Protein 6T2R (pdb70)

B-factor: mean 34.36, std 12.53, range [20.3, 113.43]

Sequence (248 aa):
RGSHMASTHTPKWELVWEDNFDGAEPDTSVWSRIPRGKPDWQNTQSFDDRCYEMRNGLLILKGIVNDNTEADAAQYLTGGLWTKDKRAFHGGRIEVRARLHGAKGAWPAIWTLPYETDKYSWPMGGEVDIMERLNHDSIVYQTVHSHYTYTLGIENNPKHGNTIPINPEDFNVYGVDFWPDSLVFHVNGKRNFVYPRIETEQEGQFPFNIPQYLLIDMQLGGSWVGTVDPADLPVEMEVDWVRHYQWK

Secondary structure (P-SEA, 3-state):
cccccccccccccccccccccccccccccccccccccccccccccccccccccccccbbbbbbbbbcccccccccbbbbbbbccccccccccbbbbbbbbbbbccbbbbccccccccccccccccbbbbcccccccccbbbbbccccccccccccccccccccccccccbbbbbbbbbcccbbbbbccccccccccccccccccccccccbbbbbbbccccccccccccccccccbbbbcbbbbbbcc

Radius of gyration: 18.53 Å; Cα contacts (8 Å, |Δi|>4): 633; chains: 1; bounding box: 49×56×51 Å

Solvent-accessible surface area: 12191 Å² total; per-residue (Å²): 233,97,111,153,135,81,72,128,108,118,72,116,64,50,79,67,37,73,19,54,5,121,44,100,106,26,71,91,76,8,4,35,79,0,50,109,19,190,70,60,37,24,62,6,1,11,128,43,104,115,0,20,59,43,88,143,39,19,1,0,0,37,0,19,76,23,113,72,140,102,108,124,31,22,130,22,12,0,0,0,3,23,0,50,104,85,80,26,1,119,14,8,47,0,30,0,75,0,72,2,68,31,0,98,0,2,21,4,3,0,16,0,24,13,56,54,66,146,133,71,70,124,18,89,1,3,20,1,4,0,0,16,4,11,37,110,42,61,53,0,60,0,13,0,41,0,31,8,3,139,82,72,48,51,84,103,106,23,110,35,16,47,53,21,97,13,82,40,132,78,38,2,32,0,3,0,5,9,82,101,87,12,0,23,0,28,3,74,66,143,146,18,18,67,0,41,115,61,174,37,161,72,132,20,7,13,25,2,64,29,31,4,7,0,0,0,0,1,2,4,10,26,112,114,10,31,106,24,51,69,88,46,23,104,5,41,0,10,0,29,22,0,70,8,43,45,124,121

Foldseek 3Di:
DVPDDPPDDQWDWAFPDKDQQQDQDPDPLFKDKQAADDDQFRPAGDPDCVQWGCDPSKTKGKKAQDPDPPPSHRRIHIIKMKRAPRDWFQFFKKKWKKAFDAFQQKWWWKWKFFNPVVPDDPPLLKIWTLWTDAHQDQKTKTFIDHCVCPVVVPCVVPPGMFIDGHPNRGIKMGMWGDDPFWIWTDINNHTGDIQGNDDDPDDSSDNHSHIIMIMTMMGGHDPVRHHGDNVRPTTIMIIRMMTGIHGD

Structure (mmCIF, N/CA/C/O backbone):
data_6T2R
#
_entry.id   6T2R
#
_cell.length_a   46.928
_cell.length_b   87.135
_cell.length_c   156.193
_cell.angle_alpha   90.000
_cell.angle_beta   90.000
_cell.angle_gamma   90.000
#
_symmetry.space_group_name_H-M   'C 2 2 21'
#
loop_
_entity.id
_entity.type
_entity.pdbx_description
1 polymer Beta-glycosidase
2 non-polymer 'SULFATE ION'
3 water water
#
loop_
_atom_site.group_PDB
_atom_site.id
_atom_site.type_symbol
_atom_site.label_atom_id
_atom_site.label_alt_id
_atom_site.label_comp_id
_atom_site.label_asym_id
_atom_site.label_entity_id
_atom_site.label_seq_id
_atom_site.pdbx_PDB_ins_code
_atom_site.Cartn_x
_atom_site.Cartn_y
_atom_site.Cartn_z
_atom_site.occupancy
_atom_site.B_iso_or_equiv
_atom_site.auth_seq_id
_atom_site.auth_comp_id
_atom_site.auth_asym_id
_atom_site.auth_atom_id
_atom_site.pdbx_PDB_model_num
ATOM 1 N N . ARG A 1 17 ? 43.538 -10.417 68.910 1.000 75.699 -6 ARG AAA N 1
ATOM 2 C CA . ARG A 1 17 ? 42.278 -11.207 68.776 1.000 77.118 -6 ARG AAA CA 1
ATOM 3 C C . ARG A 1 17 ? 42.609 -12.540 68.077 1.000 80.001 -6 ARG AAA C 1
ATOM 4 O O . ARG A 1 17 ? 43.837 -12.866 67.965 1.000 74.554 -6 ARG AAA O 1
ATOM 12 N N . GLY A 1 18 ? 41.568 -13.273 67.642 1.000 70.595 -5 GLY AAA N 1
ATOM 13 C CA . GLY A 1 18 ? 41.610 -14.482 66.788 1.000 67.497 -5 GLY AAA CA 1
ATOM 14 C C . GLY A 1 18 ? 43.002 -15.036 66.477 1.000 68.811 -5 GLY AAA C 1
ATOM 15 O O . GLY A 1 18 ? 43.124 -16.257 66.647 1.000 55.774 -5 GLY AAA O 1
ATOM 16 N N . SER A 1 19 ? 43.945 -14.213 65.942 1.000 75.824 -4 SER AAA N 1
ATOM 17 C CA . SER A 1 19 ? 45.290 -14.585 65.386 1.000 82.263 -4 SER AAA CA 1
ATOM 18 C C . SER A 1 19 ? 46.393 -13.586 65.765 1.000 77.842 -4 SER AAA C 1
ATOM 19 O O . SER A 1 19 ? 47.570 -13.921 65.507 1.000 65.374 -4 SER AAA O 1
ATOM 22 N N . HIS A 1 20 ? 46.109 -12.377 66.261 1.000 83.740 -3 HIS AAA N 1
ATOM 23 C CA . HIS A 1 20 ? 47.246 -11.531 66.728 1.000 84.562 -3 HIS AAA CA 1
ATOM 24 C C . HIS A 1 20 ? 46.931 -10.401 67.713 1.000 81.072 -3 HIS AAA C 1
ATOM 25 O O . HIS A 1 20 ? 47.087 -9.209 67.327 1.000 74.863 -3 HIS AAA O 1
ATOM 32 N N . MET A 1 21 ? 46.691 -10.810 68.966 1.000 77.769 -2 MET AAA N 1
ATOM 33 C CA . MET A 1 21 ? 47.077 -10.133 70.244 1.000 84.150 -2 MET AAA CA 1
ATOM 34 C C . MET A 1 21 ? 46.056 -9.062 70.634 1.000 84.067 -2 MET AAA C 1
ATOM 35 O O . MET A 1 21 ? 45.007 -8.919 69.939 1.000 79.810 -2 MET AAA O 1
ATOM 40 N N . ALA A 1 22 ? 46.372 -8.378 71.742 1.000 82.245 -1 ALA AAA N 1
ATOM 41 C CA . ALA A 1 22 ? 45.819 -7.074 72.157 1.000 75.500 -1 ALA AAA CA 1
ATOM 42 C C . ALA A 1 22 ? 46.353 -5.984 71.204 1.000 73.041 -1 ALA AAA C 1
ATOM 43 O O . ALA A 1 22 ? 46.279 -4.810 71.606 1.000 83.172 -1 ALA AAA O 1
ATOM 45 N N . SER A 1 23 ? 46.829 -6.351 69.987 1.000 73.460 0 SER AAA N 1
ATOM 46 C CA . SER A 1 23 ? 47.374 -5.470 68.902 1.000 67.710 0 SER AAA CA 1
ATOM 47 C C . SER A 1 23 ? 47.801 -4.144 69.554 1.000 68.355 0 SER AAA C 1
ATOM 48 O O . SER A 1 23 ? 47.203 -3.094 69.208 1.000 55.976 0 SER AAA O 1
ATOM 51 N N . THR A 1 24 ? 48.713 -4.220 70.545 1.000 66.122 1 THR AAA N 1
ATOM 52 C CA . THR A 1 24 ? 49.169 -3.079 71.396 1.000 59.609 1 THR AAA CA 1
ATOM 53 C C . THR A 1 24 ? 49.891 -2.078 70.487 1.000 60.479 1 THR AAA C 1
ATOM 54 O O . THR A 1 24 ? 50.842 -2.466 69.771 1.000 64.171 1 THR AAA O 1
ATOM 58 N N . HIS A 1 25 ? 49.442 -0.833 70.514 1.000 53.690 2 HIS AAA N 1
ATOM 59 C CA . HIS A 1 25 ? 49.910 0.230 69.599 1.000 57.168 2 HIS AAA CA 1
ATOM 60 C C . HIS A 1 25 ? 49.841 1.542 70.379 1.000 53.846 2 HIS AAA C 1
ATOM 61 O O . HIS A 1 25 ? 49.182 1.604 71.430 1.000 47.268 2 HIS AAA O 1
ATOM 68 N N . THR A 1 26 ? 50.566 2.538 69.903 1.000 52.963 3 THR AAA N 1
ATOM 69 C CA . THR A 1 26 ? 50.388 3.943 70.312 1.000 50.645 3 THR AAA CA 1
ATOM 70 C C . THR A 1 26 ? 49.039 4.382 69.740 1.000 44.239 3 THR AAA C 1
ATOM 71 O O . THR A 1 26 ? 48.721 4.169 68.576 1.000 37.613 3 THR AAA O 1
ATOM 75 N N . PRO A 1 27 ? 48.128 4.920 70.564 1.000 46.824 4 PRO AAA N 1
ATOM 76 C CA . PRO A 1 27 ? 46.870 5.435 70.026 1.000 38.851 4 PRO AAA CA 1
ATOM 77 C C . PRO A 1 27 ? 47.144 6.515 68.965 1.000 33.325 4 PRO AAA C 1
ATOM 78 O O . PRO A 1 27 ? 48.176 7.158 69.004 1.000 29.433 4 PRO AAA O 1
ATOM 82 N N . LYS A 1 28 ? 46.218 6.692 68.025 1.000 31.085 5 LYS AAA N 1
ATOM 83 C CA . LYS A 1 28 ? 46.307 7.763 67.003 1.000 32.797 5 LYS AAA CA 1
ATOM 84 C C . LYS A 1 28 ? 44.909 8.086 66.456 1.000 30.904 5 LYS AAA C 1
ATOM 85 O O . LYS A 1 28 ? 43.949 7.428 66.839 1.000 29.599 5 LYS AAA O 1
ATOM 91 N N . TRP A 1 29 ? 44.806 9.106 65.615 1.000 31.648 6 TRP AAA N 1
ATOM 92 C CA . TRP A 1 29 ? 43.548 9.430 64.897 1.000 31.256 6 TRP AAA CA 1
ATOM 93 C C . TRP A 1 29 ? 43.278 8.282 63.919 1.000 30.097 6 TRP AAA C 1
ATOM 94 O O . TRP A 1 29 ? 44.181 7.998 63.140 1.000 28.510 6 TRP AAA O 1
ATOM 105 N N . GLU A 1 30 ? 42.158 7.580 64.073 1.000 30.113 7 GLU AAA N 1
ATOM 106 C CA . GLU A 1 30 ? 41.715 6.485 63.176 1.000 34.562 7 GLU AAA CA 1
ATOM 107 C C . GLU A 1 30 ? 40.454 6.956 62.436 1.000 30.912 7 GLU AAA C 1
ATOM 108 O O . GLU A 1 30 ? 39.491 7.401 63.124 1.000 30.183 7 GLU AAA O 1
ATOM 114 N N . LEU A 1 31 ? 40.445 6.888 61.101 1.000 30.755 8 LEU AAA N 1
ATOM 115 C CA . LEU A 1 31 ? 39.244 7.198 60.273 1.000 32.000 8 LEU AAA CA 1
ATOM 116 C C . LEU A 1 31 ? 38.221 6.085 60.497 1.000 30.442 8 LEU AAA C 1
ATOM 117 O O . LEU A 1 31 ? 38.527 4.956 60.171 1.000 34.752 8 LEU AAA O 1
ATOM 122 N N . VAL A 1 32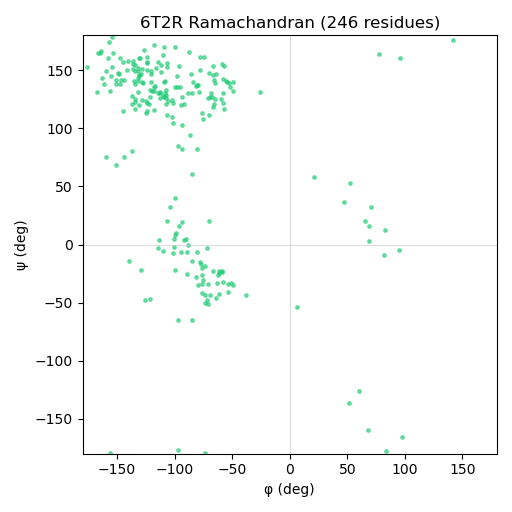 ? 37.098 6.385 61.147 1.000 30.391 9 VAL AAA N 1
ATOM 123 C CA . VAL A 1 32 ? 36.015 5.403 61.478 1.000 27.859 9 VAL AAA CA 1
ATOM 124 C C . VAL A 1 32 ? 34.883 5.555 60.440 1.000 30.775 9 VAL AAA C 1
ATOM 125 O O . VAL A 1 32 ? 34.136 4.591 60.265 1.000 33.575 9 VAL AAA O 1
ATOM 129 N N . TRP A 1 33 ? 34.763 6.707 59.760 1.000 33.345 10 TRP AAA N 1
ATOM 130 C CA . TRP A 1 33 ? 33.691 6.949 58.762 1.000 29.517 10 TRP AAA CA 1
ATOM 131 C C . TRP A 1 33 ? 34.040 8.139 57.869 1.000 29.982 10 TRP AAA C 1
ATOM 132 O O . TRP A 1 33 ? 34.660 9.103 58.362 1.000 31.990 10 TRP AAA O 1
ATOM 143 N N . GLU A 1 34 ? 33.689 8.046 56.587 1.000 26.452 11 GLU AAA N 1
ATOM 144 C CA . GLU A 1 34 ? 33.822 9.164 55.650 1.000 28.983 11 GLU AAA CA 1
ATOM 145 C C . GLU A 1 34 ? 32.674 9.145 54.632 1.000 29.062 11 GLU AAA C 1
ATOM 146 O O . GLU A 1 34 ? 32.093 8.105 54.361 1.000 27.048 11 GLU AAA O 1
ATOM 152 N N . ASP A 1 35 ? 32.401 10.305 54.066 1.000 29.971 12 ASP AAA N 1
ATOM 153 C CA . ASP A 1 35 ? 31.568 10.438 52.857 1.000 31.584 12 ASP AAA CA 1
ATOM 154 C C . ASP A 1 35 ? 32.317 11.326 51.853 1.000 32.217 12 ASP AAA C 1
ATOM 155 O O . ASP A 1 35 ? 32.584 12.488 52.197 1.000 30.955 12 ASP AAA O 1
ATOM 160 N N . ASN A 1 36 ? 32.621 10.797 50.656 1.000 34.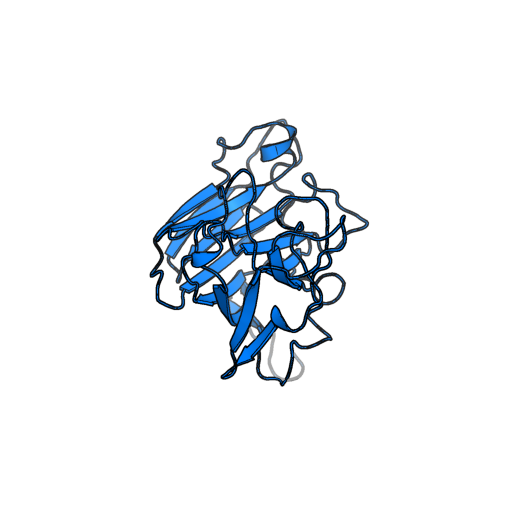364 13 ASN AAA N 1
ATOM 161 C CA . ASN A 1 36 ? 33.295 11.535 49.553 1.000 32.939 13 ASN AAA CA 1
ATOM 162 C C . ASN A 1 36 ? 32.300 12.026 48.509 1.000 33.988 13 ASN AAA C 1
ATOM 163 O O . ASN A 1 36 ? 32.772 12.527 47.457 1.000 32.723 13 ASN AAA O 1
ATOM 168 N N . PHE A 1 37 ? 30.996 11.904 48.786 1.000 33.857 14 PHE AAA N 1
ATOM 169 C CA . PHE A 1 37 ? 29.909 12.374 47.880 1.000 38.056 14 PHE AAA CA 1
ATOM 170 C C . PHE A 1 37 ? 30.114 11.798 46.459 1.000 38.794 14 PHE AAA C 1
ATOM 171 O O . PHE A 1 37 ? 30.131 12.535 45.474 1.000 38.136 14 PHE AAA O 1
ATOM 179 N N . ASP A 1 38 ? 30.267 10.484 46.376 1.000 41.138 15 ASP AAA N 1
ATOM 180 C CA . ASP A 1 38 ? 30.586 9.766 45.120 1.000 48.877 15 ASP AAA CA 1
ATOM 181 C C . ASP A 1 38 ? 29.360 9.560 44.229 1.000 52.104 15 ASP AAA C 1
ATOM 182 O O . ASP A 1 38 ? 29.555 9.565 43.011 1.000 62.379 15 ASP AAA O 1
ATOM 187 N N . GLY A 1 39 ? 28.172 9.348 44.801 1.000 49.151 16 GLY AAA N 1
ATOM 188 C CA . GLY A 1 39 ? 26.986 8.884 44.042 1.000 52.546 16 GLY AAA CA 1
ATOM 189 C C . GLY A 1 39 ? 26.315 9.928 43.135 1.000 43.976 16 GLY AAA C 1
ATOM 190 O O . GLY A 1 39 ? 26.715 11.098 43.079 1.000 41.563 16 GLY AAA O 1
ATOM 191 N N . ALA A 1 40 ? 25.253 9.493 42.472 1.000 41.756 17 ALA AAA N 1
ATOM 192 C CA . ALA A 1 40 ? 24.269 10.339 41.772 1.000 39.937 17 ALA AAA CA 1
ATOM 193 C C . ALA A 1 40 ? 23.575 11.276 42.770 1.000 39.025 17 ALA AAA C 1
ATOM 194 O O . ALA A 1 40 ? 23.065 12.320 42.345 1.000 36.937 17 ALA AAA O 1
ATOM 196 N N . GLU A 1 41 ? 23.532 10.896 44.045 1.000 34.005 18 GLU AAA N 1
ATOM 197 C CA . GLU A 1 41 ? 22.841 11.677 45.094 1.000 38.418 18 GLU AAA CA 1
ATOM 198 C C . GLU A 1 41 ? 23.451 11.422 46.471 1.000 31.156 18 GLU AAA C 1
ATOM 199 O O . GLU A 1 41 ? 24.153 10.437 46.675 1.000 28.368 18 GLU AAA O 1
ATOM 205 N N . PRO A 1 42 ? 23.152 12.282 47.469 1.000 31.350 19 PRO AAA N 1
ATOM 206 C CA . PRO A 1 42 ? 23.519 12.010 48.855 1.000 30.432 19 PRO AAA CA 1
ATOM 207 C C . PRO A 1 42 ? 23.038 10.622 49.275 1.000 34.426 19 PRO AAA C 1
ATOM 208 O O . PRO A 1 42 ? 21.932 10.231 48.922 1.000 40.239 19 PRO AAA O 1
ATOM 212 N N . ASP A 1 43 ? 23.913 9.898 49.960 1.000 33.908 20 ASP AAA N 1
ATOM 213 C CA . ASP A 1 43 ? 23.634 8.550 50.517 1.000 34.571 20 ASP AAA CA 1
ATOM 214 C C . ASP A 1 43 ? 22.415 8.658 51.440 1.000 37.785 20 ASP AAA C 1
ATOM 215 O O . ASP A 1 43 ? 22.502 9.390 52.460 1.000 35.944 20 ASP AAA O 1
ATOM 220 N N . THR A 1 44 ? 21.314 7.983 51.100 1.000 35.112 21 THR AAA N 1
ATOM 221 C CA . THR A 1 44 ? 19.991 8.217 51.733 1.000 34.417 21 THR AAA CA 1
ATOM 222 C C . THR A 1 44 ? 19.967 7.547 53.090 1.000 32.176 21 THR AAA C 1
ATOM 223 O O . THR A 1 44 ? 19.063 7.873 53.888 1.000 34.496 21 THR AAA O 1
ATOM 227 N N . SER A 1 45 ? 20.917 6.659 53.332 1.000 30.740 22 SER AAA N 1
ATOM 228 C CA . SER A 1 45 ? 21.086 5.997 54.640 1.000 30.922 22 SER AAA CA 1
ATOM 229 C C . SER A 1 45 ? 21.836 6.929 55.597 1.000 33.797 22 SER AAA C 1
ATOM 230 O O . SER A 1 45 ? 21.953 6.598 56.769 1.000 36.391 22 SER AAA O 1
ATOM 233 N N . VAL A 1 46 ? 22.327 8.066 55.136 1.000 33.096 23 VAL AAA N 1
ATOM 234 C CA . VAL A 1 46 ? 23.115 8.971 56.010 1.000 31.706 23 VAL AAA CA 1
ATOM 235 C C . VAL A 1 46 ? 22.439 10.330 56.070 1.000 30.009 23 VAL AAA C 1
ATOM 236 O O . VAL A 1 46 ? 22.365 10.864 57.176 1.000 27.174 23 VAL AAA O 1
ATOM 240 N N . TRP A 1 47 ? 22.041 10.859 54.910 1.000 27.827 24 TRP AAA N 1
ATOM 241 C CA . TRP A 1 47 ? 21.590 12.257 54.704 1.000 26.714 24 TRP AAA CA 1
ATOM 242 C C . TRP A 1 47 ? 20.092 12.318 54.376 1.000 29.099 24 TRP AAA C 1
ATOM 243 O O . TRP A 1 47 ? 19.556 11.376 53.752 1.000 28.659 24 TRP AAA O 1
ATOM 254 N N . SER A 1 48 ? 19.462 13.403 54.801 1.000 25.959 25 SER AAA N 1
ATOM 255 C CA . SER A 1 48 ? 18.115 13.853 54.388 1.000 26.507 25 SER AAA CA 1
ATOM 256 C C . SER A 1 48 ? 18.210 15.352 54.139 1.000 27.761 25 SER AAA C 1
ATOM 257 O O . SER A 1 48 ? 19.087 16.045 54.787 1.000 26.414 25 SER AAA O 1
ATOM 260 N N . ARG A 1 49 ? 17.376 15.849 53.236 1.000 25.076 26 ARG AAA N 1
ATOM 261 C CA . ARG A 1 49 ? 17.221 17.303 53.001 1.000 28.119 26 ARG AAA CA 1
ATOM 262 C C . ARG A 1 49 ? 16.606 17.932 54.241 1.000 28.882 26 ARG AAA C 1
ATOM 263 O O . ARG A 1 49 ? 15.772 17.271 54.920 1.000 28.438 26 ARG AAA O 1
ATOM 271 N N . ILE A 1 50 ? 17.009 19.164 54.534 1.000 26.089 27 ILE AAA N 1
ATOM 272 C CA . ILE A 1 50 ? 16.522 19.846 55.755 1.000 26.455 27 ILE AAA CA 1
ATOM 273 C C . ILE A 1 50 ? 15.192 20.505 55.416 1.000 29.442 27 ILE AAA C 1
ATOM 274 O O . ILE A 1 50 ? 15.112 21.331 54.514 1.000 29.371 27 ILE AAA O 1
ATOM 279 N N . PRO A 1 51 ? 14.148 20.299 56.240 1.000 33.278 28 PRO AAA N 1
ATOM 280 C CA . PRO A 1 51 ? 12.885 20.984 56.018 1.000 34.217 28 PRO AAA CA 1
ATOM 281 C C . PRO A 1 51 ? 12.917 22.446 56.484 1.000 36.362 28 PRO AAA C 1
ATOM 282 O O . PRO A 1 51 ? 13.780 22.829 57.294 1.000 36.198 28 PRO AAA O 1
ATOM 286 N N . ARG A 1 52 ? 11.952 23.208 55.967 1.000 33.079 29 ARG AAA N 1
ATOM 287 C CA . ARG A 1 52 ? 11.560 24.567 56.411 1.000 33.155 29 ARG AAA CA 1
ATOM 288 C C . ARG A 1 52 ? 11.364 24.583 57.929 1.000 34.703 29 ARG AAA C 1
ATOM 289 O O . ARG A 1 52 ? 10.770 23.660 58.436 1.000 34.572 29 ARG AAA O 1
ATOM 297 N N . GLY A 1 53 ? 11.810 25.642 58.598 1.000 35.888 30 GLY AAA N 1
ATOM 298 C CA . GLY A 1 53 ? 11.388 25.986 59.968 1.000 35.738 30 GLY AAA CA 1
ATOM 299 C C . GLY A 1 53 ? 11.534 27.474 60.234 1.000 38.342 30 GLY AAA C 1
ATOM 300 O O . GLY A 1 53 ? 12.081 28.214 59.342 1.000 36.126 30 GLY AAA O 1
ATOM 301 N N . LYS A 1 54 ? 11.136 27.880 61.445 1.000 41.783 31 LYS AAA N 1
ATOM 302 C CA . LYS A 1 54 ? 10.923 29.297 61.841 1.000 44.086 31 LYS AAA CA 1
ATOM 303 C C . LYS A 1 54 ? 12.247 30.017 62.090 1.000 42.775 31 LYS AAA C 1
ATOM 304 O O . LYS A 1 54 ? 12.360 31.174 61.693 1.000 44.920 31 LYS AAA O 1
ATOM 310 N N . PRO A 1 55 ? 13.285 29.428 62.751 1.000 40.199 32 PRO AAA N 1
ATOM 311 C CA . PRO A 1 55 ? 14.494 30.202 63.072 1.000 38.679 32 PRO AAA CA 1
ATOM 312 C C . PRO A 1 55 ? 15.149 30.768 61.803 1.000 38.639 32 PRO AAA C 1
ATOM 313 O O . PRO A 1 55 ? 14.925 30.197 60.735 1.000 37.744 32 PRO 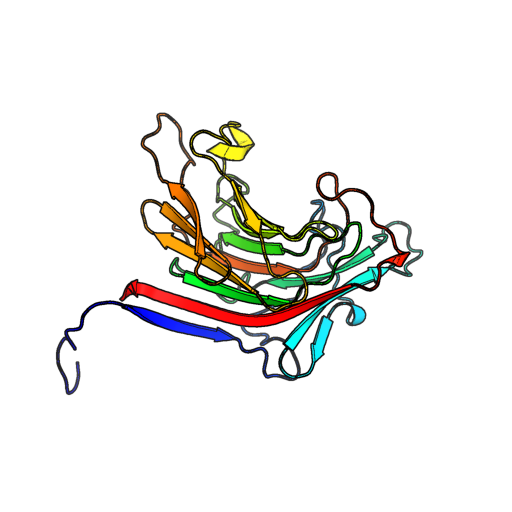AAA O 1
ATOM 317 N N . ASP A 1 56 ? 15.908 31.867 61.944 1.000 37.828 33 ASP AAA N 1
ATOM 318 C CA . ASP A 1 56 ? 16.564 32.621 60.836 1.000 39.136 33 ASP AAA CA 1
ATOM 319 C C . ASP A 1 56 ? 17.333 31.669 59.906 1.000 41.484 33 ASP AAA C 1
ATOM 320 O O . ASP A 1 56 ? 17.415 31.949 58.687 1.000 38.556 33 ASP AAA O 1
ATOM 325 N N . TRP A 1 57 ? 17.918 30.609 60.464 1.000 37.676 34 TRP AAA N 1
ATOM 326 C CA . TRP A 1 57 ? 18.781 29.687 59.697 1.000 35.356 34 TRP AAA CA 1
ATOM 327 C C . TRP A 1 57 ? 17.895 28.794 58.840 1.000 29.427 34 TRP AAA C 1
ATOM 328 O O . TRP A 1 57 ? 18.348 28.425 57.755 1.000 27.884 34 TRP AAA O 1
ATOM 339 N N . GLN A 1 58 ? 16.710 28.452 59.338 1.000 28.109 35 GLN AAA N 1
ATOM 340 C CA . GLN A 1 58 ? 15.864 27.381 58.755 1.000 30.513 35 GLN AAA CA 1
ATOM 341 C C . GLN A 1 58 ? 14.729 27.969 57.896 1.000 31.922 35 GLN AAA C 1
ATOM 342 O O . GLN A 1 58 ? 14.003 27.170 57.276 1.000 32.151 35 GLN AAA O 1
ATOM 348 N N . ASN A 1 59 ? 14.582 29.300 57.927 1.000 33.075 36 ASN AAA N 1
ATOM 349 C CA . ASN A 1 59 ? 13.698 30.148 57.090 1.000 36.424 36 ASN AAA CA 1
ATOM 350 C C . ASN A 1 59 ? 13.550 29.731 55.635 1.000 37.875 36 ASN AAA C 1
ATOM 351 O O . ASN A 1 59 ? 12.488 29.994 55.057 1.000 39.471 36 ASN AAA O 1
ATOM 356 N N . THR A 1 60 ? 14.660 29.370 55.022 1.000 32.409 37 THR AAA N 1
ATOM 357 C CA . THR A 1 60 ? 14.801 29.291 53.552 1.000 33.466 37 THR AAA CA 1
ATOM 358 C C . THR A 1 60 ? 14.909 27.832 53.117 1.000 31.529 37 THR AAA C 1
ATOM 359 O O . THR A 1 60 ? 14.999 27.591 51.874 1.000 34.400 37 THR AAA O 1
ATOM 363 N N . GLN A 1 61 ? 14.974 26.911 54.092 1.000 31.555 38 GLN AAA N 1
ATOM 364 C CA . GLN A 1 61 ? 15.368 25.500 53.836 1.000 31.199 38 GLN AAA CA 1
ATOM 365 C C . GLN A 1 61 ? 14.281 24.928 52.947 1.000 32.163 38 GLN AAA C 1
ATOM 366 O O . GLN A 1 61 ? 13.116 25.338 53.151 1.000 31.038 38 GLN AAA O 1
ATOM 372 N N . SER A 1 62 ? 14.658 24.137 51.952 1.000 31.883 39 SER AAA N 1
ATOM 373 C CA . SER A 1 62 ? 13.761 23.795 50.806 1.000 30.705 39 SER AAA CA 1
ATOM 374 C C . SER A 1 62 ? 14.053 22.392 50.287 1.000 31.656 39 SER AAA C 1
ATOM 375 O O . SER A 1 62 ? 15.241 21.984 50.294 1.000 33.616 39 SER AAA O 1
ATOM 378 N N . PHE A 1 63 ? 13.010 21.704 49.820 1.000 32.155 40 PHE AAA N 1
ATOM 379 C CA . PHE A 1 63 ? 13.122 20.397 49.118 1.000 35.046 40 PHE AAA CA 1
ATOM 380 C C . PHE A 1 63 ? 13.306 20.632 47.613 1.000 33.042 40 PHE AAA C 1
ATOM 381 O O . PHE A 1 63 ? 13.536 19.682 46.889 1.000 30.265 40 PHE AAA O 1
ATOM 389 N N . ASP A 1 64 ? 13.335 21.883 47.168 1.000 33.309 41 ASP AAA N 1
ATOM 390 C CA . ASP A 1 64 ? 13.484 22.228 45.727 1.000 33.167 41 ASP AAA CA 1
ATOM 391 C C . ASP A 1 64 ? 14.798 21.671 45.171 1.000 31.528 41 ASP AAA C 1
ATOM 392 O O . ASP A 1 64 ? 15.871 22.071 45.663 1.000 29.438 41 ASP AAA O 1
ATOM 397 N N . ASP A 1 65 ? 14.712 20.890 44.091 1.000 34.280 42 ASP AAA N 1
ATOM 398 C CA . ASP A 1 65 ? 15.879 20.264 43.415 1.000 34.800 42 ASP AAA CA 1
ATOM 399 C C . ASP A 1 65 ? 16.867 21.331 42.945 1.000 31.235 42 ASP AAA C 1
ATOM 400 O O . ASP A 1 65 ? 18.060 21.039 42.804 1.000 30.163 42 ASP AAA O 1
ATOM 405 N N . ARG A 1 66 ? 16.409 22.542 42.736 1.000 28.993 43 ARG AAA N 1
ATOM 406 C CA . ARG A 1 66 ? 17.304 23.620 42.261 1.000 30.334 43 ARG AAA CA 1
ATOM 407 C C . ARG A 1 66 ? 18.252 24.062 43.378 1.000 30.968 43 ARG AAA C 1
ATOM 408 O O . ARG A 1 66 ? 19.094 24.935 43.101 1.000 32.073 43 ARG AAA O 1
ATOM 416 N N . CYS A 1 67 ? 18.134 23.513 44.589 1.000 30.749 44 CYS AAA N 1
ATOM 417 C C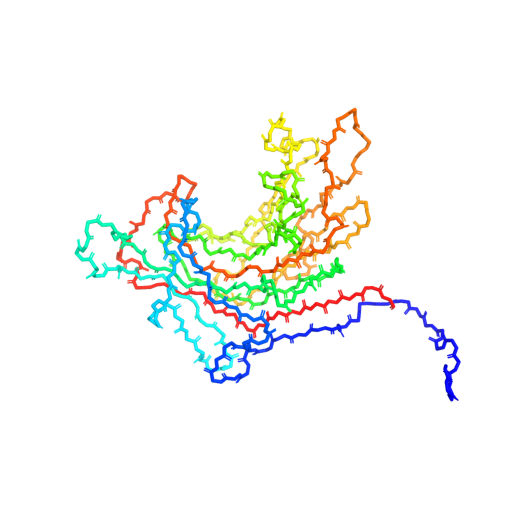A . CYS A 1 67 ? 19.008 23.912 45.723 1.000 30.969 44 CYS AAA CA 1
ATOM 418 C C . CYS A 1 67 ? 20.139 22.881 45.938 1.000 30.951 44 CYS AAA C 1
ATOM 419 O O . CYS A 1 67 ? 20.986 23.077 46.827 1.000 30.059 44 CYS AAA O 1
ATOM 422 N N . TYR A 1 68 ? 20.152 21.807 45.160 1.000 30.372 45 TYR AAA N 1
ATOM 423 C CA . TYR A 1 68 ? 21.009 20.611 45.381 1.000 29.947 45 TYR AAA CA 1
ATOM 424 C C . TYR A 1 68 ? 21.641 20.196 44.053 1.000 28.468 45 TYR AAA C 1
ATOM 425 O O . TYR A 1 68 ? 20.956 20.266 43.032 1.000 30.823 45 TYR AAA O 1
ATOM 434 N N . GLU A 1 69 ? 22.919 19.835 44.072 1.000 28.080 46 GLU AAA N 1
ATOM 435 C CA . GLU A 1 69 ? 23.624 19.259 42.902 1.000 29.573 46 GLU AAA CA 1
ATOM 436 C C . GLU A 1 69 ? 24.735 18.321 43.376 1.000 28.748 46 GLU AAA C 1
ATOM 437 O O . GLU A 1 69 ? 25.325 18.595 44.414 1.000 29.745 46 GLU AAA O 1
ATOM 443 N N . MET A 1 70 ? 24.936 17.196 42.689 1.000 31.878 47 MET AAA N 1
ATOM 444 C CA . MET A 1 70 ? 26.206 16.421 42.731 1.000 28.166 47 MET AAA CA 1
ATOM 445 C C . MET A 1 70 ? 26.960 16.749 41.439 1.000 29.904 47 MET AAA C 1
ATOM 446 O O . MET A 1 70 ? 26.363 16.647 40.352 1.000 32.281 47 MET AAA O 1
ATOM 451 N N . ARG A 1 71 ? 28.196 17.219 41.556 1.000 28.822 48 ARG AAA N 1
ATOM 452 C CA . ARG A 1 71 ? 28.994 17.705 40.421 1.000 35.360 48 ARG AAA CA 1
ATOM 453 C C . ARG A 1 71 ? 30.455 17.348 40.654 1.000 37.215 48 ARG AAA C 1
ATOM 454 O O . ARG A 1 71 ? 31.063 17.855 41.622 1.000 40.535 48 ARG AAA O 1
ATOM 462 N N . ASN A 1 72 ? 31.011 16.485 39.819 1.000 46.478 49 ASN AAA N 1
ATOM 463 C CA . ASN A 1 72 ? 32.489 16.316 39.780 1.000 46.765 49 ASN AAA CA 1
ATOM 464 C C . ASN A 1 72 ? 32.926 15.610 41.076 1.000 38.980 49 ASN AAA C 1
ATOM 465 O O . ASN A 1 72 ? 33.954 15.996 41.584 1.000 41.073 49 ASN AAA O 1
ATOM 470 N N . GLY A 1 73 ? 32.095 14.732 41.651 1.000 38.094 50 GLY AAA N 1
ATOM 471 C CA . GLY A 1 73 ? 32.291 14.125 42.984 1.000 32.997 50 GLY AAA CA 1
ATOM 472 C C . GLY A 1 73 ? 32.231 15.121 44.145 1.000 33.918 50 GLY AAA C 1
ATOM 473 O O . GLY A 1 73 ? 32.705 14.755 45.225 1.000 32.459 50 GLY AAA O 1
ATOM 474 N N . LEU A 1 74 ? 31.627 16.305 43.948 1.000 32.981 51 LEU AAA N 1
ATOM 475 C CA . LEU A 1 74 ? 31.338 17.330 44.991 1.000 32.561 51 LEU AAA CA 1
ATOM 476 C C . LEU A 1 74 ? 29.836 17.422 45.277 1.000 32.590 51 LEU AAA C 1
ATOM 477 O O . LEU A 1 74 ? 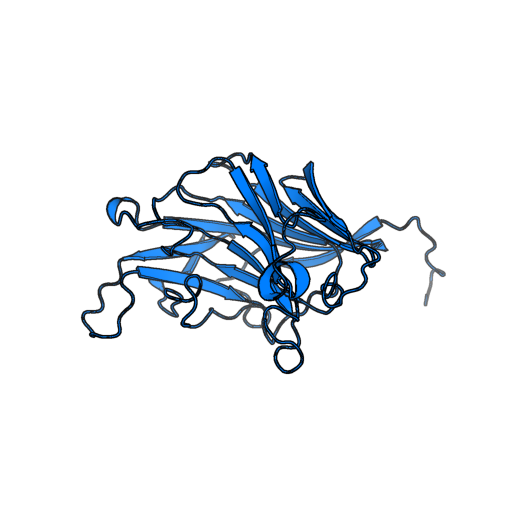29.013 17.493 44.319 1.000 32.999 51 LEU AAA O 1
ATOM 482 N N . LEU A 1 75 ? 29.472 17.573 46.545 1.000 30.748 52 LEU AAA N 1
ATOM 483 C CA . LEU A 1 75 ? 28.098 17.989 46.901 1.000 27.985 52 LEU AAA CA 1
ATOM 484 C C . LEU A 1 75 ? 27.969 19.513 46.720 1.000 26.642 52 LEU AAA C 1
ATOM 485 O O . LEU A 1 75 ? 28.870 20.206 47.105 1.000 29.024 52 LEU AAA O 1
ATOM 490 N N . ILE A 1 76 ? 26.867 20.005 46.154 1.000 24.036 53 ILE AAA N 1
ATOM 491 C CA . ILE A 1 76 ? 26.619 21.457 45.903 1.000 27.862 53 ILE AAA CA 1
ATOM 492 C C . ILE A 1 76 ? 25.314 21.809 46.573 1.000 25.690 53 ILE AAA C 1
ATOM 493 O O . ILE A 1 76 ? 24.310 21.161 46.276 1.000 32.811 53 ILE AAA O 1
ATOM 498 N N . LEU A 1 77 ? 25.334 22.777 47.459 1.000 26.673 54 LEU AAA N 1
ATOM 499 C CA . LEU A 1 77 ? 24.104 23.265 48.121 1.000 25.692 54 LEU AAA CA 1
ATOM 500 C C . LEU A 1 77 ? 23.992 24.725 47.760 1.000 26.737 54 LEU AAA C 1
ATOM 501 O O . LEU A 1 77 ? 25.059 25.366 47.813 1.000 25.896 54 LEU AAA O 1
ATOM 506 N N . LYS A 1 78 ? 22.808 25.191 47.324 1.000 28.636 55 LYS AAA N 1
ATOM 507 C CA . LYS A 1 78 ? 22.690 26.531 46.669 1.000 29.891 55 LYS AAA CA 1
ATOM 508 C C . LYS A 1 78 ? 21.666 27.369 47.418 1.000 27.025 55 LYS AAA C 1
ATOM 509 O O . LYS A 1 78 ? 20.769 26.785 48.047 1.000 27.923 55 LYS AAA O 1
ATOM 515 N N . GLY A 1 79 ? 21.880 28.671 47.385 1.000 29.208 56 GLY AAA N 1
ATOM 516 C CA . GLY A 1 79 ? 20.900 29.693 47.772 1.000 31.438 56 GLY AAA CA 1
ATOM 517 C C . GLY A 1 79 ? 20.423 30.430 46.517 1.000 33.394 56 GLY AAA C 1
ATOM 518 O O . GLY A 1 79 ? 21.274 30.878 45.760 1.000 31.560 56 GLY AAA O 1
ATOM 519 N N . ILE A 1 80 ? 19.113 30.512 46.292 1.000 33.811 57 ILE AAA N 1
ATOM 520 C CA . ILE A 1 80 ? 18.510 31.091 45.061 1.000 34.584 57 ILE AAA CA 1
ATOM 521 C C . ILE A 1 80 ? 17.326 31.992 45.432 1.000 34.871 57 ILE AAA C 1
ATOM 522 O O . ILE A 1 80 ? 16.714 31.833 46.507 1.000 35.648 57 ILE AAA O 1
ATOM 527 N N . VAL A 1 81 ? 16.994 32.898 44.531 1.000 33.886 58 VAL AAA N 1
ATOM 528 C CA . VAL A 1 81 ? 15.748 33.691 44.596 1.000 32.747 58 VAL AAA CA 1
ATOM 529 C C . VAL A 1 81 ? 14.591 32.728 44.354 1.000 34.252 58 VAL AAA C 1
ATOM 530 O O . VAL A 1 81 ? 14.679 31.981 43.389 1.000 33.393 58 VAL AAA O 1
ATOM 534 N N . ASN A 1 82 ? 13.572 32.751 45.208 1.000 31.542 59 ASN AAA N 1
ATOM 535 C CA . ASN A 1 82 ? 12.337 31.952 45.049 1.000 36.012 59 ASN AAA CA 1
ATOM 536 C C . ASN A 1 82 ? 11.391 32.656 44.068 1.000 40.272 59 ASN AAA C 1
ATOM 537 O O . ASN A 1 82 ? 11.162 33.839 44.251 1.000 39.713 59 ASN AAA O 1
ATOM 542 N N . ASP A 1 83 ? 10.774 31.929 43.138 1.000 46.098 60 ASP AAA N 1
ATOM 543 C CA . ASP A 1 83 ? 9.723 32.499 42.254 1.000 50.900 60 ASP AAA CA 1
ATOM 544 C C . ASP A 1 83 ? 8.332 32.036 42.689 1.000 50.800 60 ASP AAA C 1
ATOM 545 O O . ASP A 1 83 ? 7.511 31.931 41.803 1.000 62.105 60 ASP AAA O 1
ATOM 550 N N . ASN A 1 84 ? 8.067 31.798 43.981 1.000 59.189 61 ASN AAA N 1
ATOM 551 C CA . ASN A 1 84 ? 6.709 31.463 44.496 1.000 60.290 61 ASN AAA CA 1
ATOM 552 C C . ASN A 1 84 ? 6.014 32.770 44.904 1.000 67.735 61 ASN AAA C 1
ATOM 553 O O . ASN A 1 84 ? 6.552 33.498 45.767 1.000 62.164 61 ASN AAA O 1
ATOM 558 N N . THR A 1 85 ? 4.863 33.028 44.264 1.000 79.898 62 THR AAA N 1
ATOM 559 C CA . THR A 1 85 ? 3.883 34.117 44.524 1.000 76.631 62 THR AAA CA 1
ATOM 560 C C . THR A 1 85 ? 3.181 33.857 45.847 1.000 73.753 62 THR AAA C 1
ATOM 561 O O . THR A 1 85 ? 2.956 34.837 46.568 1.000 81.111 62 THR AAA O 1
ATOM 565 N N . GLU A 1 86 ? 2.783 32.602 46.082 1.000 73.671 63 GLU AAA N 1
ATOM 566 C CA . GLU A 1 86 ? 2.088 32.139 47.313 1.000 81.179 63 GLU AAA CA 1
ATOM 567 C C . GLU A 1 86 ? 2.470 33.097 48.462 1.000 80.928 63 GLU AAA C 1
ATOM 568 O O . GLU A 1 86 ? 3.670 33.386 48.600 1.000 78.300 63 GLU AAA O 1
ATOM 574 N N . ALA A 1 87 ? 1.495 33.605 49.234 1.000 83.905 64 ALA AAA N 1
ATOM 575 C CA . ALA A 1 87 ? 1.681 34.625 50.305 1.000 80.264 64 ALA AAA CA 1
ATOM 576 C C . ALA A 1 87 ? 2.601 34.097 51.423 1.000 78.399 64 ALA AAA C 1
ATOM 577 O O . ALA A 1 87 ? 3.239 34.934 52.102 1.000 68.131 64 ALA AAA O 1
ATOM 579 N N . ASP A 1 88 ? 2.666 32.769 51.613 1.000 82.780 65 ASP AAA N 1
ATOM 580 C CA . ASP A 1 88 ? 3.522 32.077 52.622 1.000 81.434 65 ASP AAA CA 1
ATOM 581 C C . ASP A 1 88 ? 4.804 31.525 51.964 1.000 72.952 65 ASP AAA C 1
ATOM 582 O O . ASP A 1 88 ? 5.201 30.403 52.322 1.000 79.462 65 ASP AAA O 1
ATOM 587 N N . ALA A 1 89 ? 5.438 32.258 51.047 1.000 56.184 66 ALA AAA N 1
ATOM 588 C CA . ALA A 1 89 ? 6.659 31.810 50.346 1.000 51.725 66 ALA AAA CA 1
ATOM 589 C C . ALA A 1 89 ? 7.854 32.593 50.884 1.000 51.457 66 ALA AAA C 1
ATOM 590 O O . ALA A 1 89 ? 7.798 33.860 50.899 1.000 43.913 66 ALA AAA O 1
ATOM 592 N N . ALA A 1 90 ? 8.904 31.865 51.283 1.000 44.679 67 ALA AAA N 1
ATOM 593 C CA . ALA A 1 90 ? 10.250 32.430 51.542 1.000 43.331 67 ALA AAA CA 1
ATOM 594 C C . ALA A 1 90 ? 10.671 33.231 50.306 1.000 38.720 67 ALA AAA C 1
ATOM 595 O O . ALA A 1 90 ? 10.427 32.790 49.159 1.000 37.725 67 ALA AAA O 1
ATOM 597 N N . GLN A 1 91 ? 11.276 34.381 50.540 1.000 38.634 68 GLN AAA N 1
ATOM 598 C CA . GLN A 1 91 ? 11.895 35.220 49.491 1.000 41.376 68 GLN AAA CA 1
ATOM 599 C C . GLN A 1 91 ? 13.048 34.463 48.829 1.000 39.399 68 GLN AAA C 1
ATOM 600 O O . GLN A 1 91 ? 13.253 34.645 47.630 1.000 38.591 68 GLN AAA O 1
ATOM 606 N N . TYR A 1 92 ? 13.747 33.619 49.590 1.000 36.656 69 TYR AAA N 1
ATOM 607 C CA . TYR A 1 92 ? 14.949 32.880 49.136 1.000 33.956 69 TYR AAA CA 1
ATOM 608 C C . TYR A 1 92 ? 14.831 31.426 49.570 1.000 31.419 69 TYR AAA C 1
ATOM 609 O O . TYR A 1 92 ? 14.185 31.159 50.604 1.000 31.503 69 TYR AAA O 1
ATOM 618 N N . LEU A 1 93 ? 15.412 30.534 48.772 1.000 30.587 70 LEU AAA N 1
ATOM 619 C CA . LEU A 1 93 ? 15.440 29.062 48.977 1.000 33.051 70 LEU AAA CA 1
ATOM 620 C C . LEU A 1 93 ? 16.898 28.595 49.131 1.000 35.991 70 LEU AAA C 1
ATOM 621 O O . LEU A 1 93 ? 17.761 29.005 48.288 1.000 35.036 70 LEU AAA O 1
ATOM 626 N N . THR A 1 94 ? 17.178 27.775 50.151 1.000 30.875 71 THR AAA N 1
ATOM 627 C CA . THR A 1 94 ? 18.540 27.232 50.373 1.000 30.612 71 THR AAA CA 1
ATOM 628 C C . THR A 1 94 ? 18.450 25.719 50.526 1.000 28.595 71 THR AAA C 1
ATOM 629 O O . THR A 1 94 ? 17.386 25.212 50.963 1.000 29.809 71 THR AAA O 1
ATOM 633 N N . GLY A 1 95 ? 19.526 25.041 50.135 1.000 25.385 72 GLY AAA N 1
ATOM 634 C CA . GLY A 1 95 ? 19.679 23.584 50.304 1.000 25.563 72 GLY AAA CA 1
ATOM 635 C C . GLY A 1 95 ? 20.495 23.292 51.550 1.000 27.176 72 GLY AAA C 1
ATOM 636 O O . GLY A 1 95 ? 21.408 24.098 51.880 1.000 27.691 72 GLY AAA O 1
ATOM 637 N N . GLY A 1 96 ? 20.144 22.203 52.230 1.000 26.742 73 GLY AAA N 1
ATOM 638 C CA . GLY A 1 96 ? 20.816 21.682 53.428 1.000 26.280 73 GLY AAA CA 1
ATOM 639 C C . GLY A 1 96 ? 20.574 20.193 53.580 1.000 27.312 73 GLY AAA C 1
ATOM 640 O O . GLY A 1 96 ? 19.506 19.714 53.144 1.000 25.176 73 GLY AAA O 1
ATOM 641 N N . LEU A 1 97 ? 21.583 19.485 54.094 1.000 26.134 74 LEU AAA N 1
ATOM 642 C CA . LEU A 1 97 ? 21.500 18.062 54.459 1.000 25.716 74 LEU AAA CA 1
ATOM 643 C C . LEU A 1 97 ? 21.803 17.907 55.953 1.000 26.045 74 LEU AAA C 1
ATOM 644 O O . LEU A 1 97 ? 22.661 18.663 56.476 1.000 23.331 74 LEU AAA O 1
ATOM 649 N N . TRP A 1 98 ? 21.163 16.926 56.598 1.000 24.056 75 TRP AAA N 1
ATOM 650 C CA . TRP A 1 98 ? 21.478 16.540 57.994 1.000 26.636 75 TRP AAA CA 1
ATOM 651 C C . TRP A 1 98 ? 21.435 15.025 58.168 1.000 26.514 75 TRP AAA C 1
ATOM 652 O O . TRP A 1 98 ? 20.900 14.297 57.303 1.000 25.563 75 TRP AAA O 1
ATOM 663 N N . THR A 1 99 ? 22.121 14.556 59.186 1.000 25.800 76 THR AAA N 1
ATOM 664 C CA . THR A 1 99 ? 22.238 13.110 59.470 1.000 27.060 76 THR AAA CA 1
ATOM 665 C C . THR A 1 99 ? 21.234 12.742 60.560 1.000 26.027 76 THR AAA C 1
ATOM 666 O O . THR A 1 99 ? 21.360 11.623 61.082 1.000 25.909 76 THR AAA O 1
ATOM 670 N N . LYS A 1 100 ? 20.327 13.661 60.897 1.000 24.505 77 LYS AAA N 1
ATOM 671 C CA . LYS A 1 100 ? 19.308 13.414 61.926 1.000 27.673 77 LYS AAA CA 1
ATOM 672 C C . LYS A 1 100 ? 18.622 12.075 61.637 1.000 27.648 77 LYS AAA C 1
ATOM 673 O O . LYS A 1 100 ? 18.212 11.857 60.510 1.000 26.067 77 LYS AAA O 1
ATOM 679 N N . ASP A 1 101 ? 18.488 11.245 62.663 1.000 26.212 78 ASP AAA N 1
ATOM 680 C CA . ASP A 1 101 ? 17.748 9.964 62.645 1.000 31.162 78 ASP AAA CA 1
ATOM 681 C C . ASP A 1 101 ? 18.492 8.957 61.772 1.000 30.677 78 ASP AAA C 1
ATOM 682 O O . ASP A 1 101 ? 17.960 7.870 61.665 1.000 30.647 78 ASP AAA O 1
ATOM 687 N N . LYS A 1 102 ? 19.669 9.276 61.212 1.000 27.842 79 LYS AAA N 1
ATOM 688 C CA . LYS A 1 102 ? 20.396 8.329 60.309 1.000 30.663 79 LYS AAA CA 1
ATOM 689 C C . LYS A 1 102 ? 21.835 8.058 60.757 1.000 32.184 79 LYS AAA C 1
ATOM 690 O O . LYS A 1 102 ? 22.246 6.901 60.671 1.000 30.726 79 LYS AAA O 1
ATOM 696 N N . ARG A 1 103 ? 22.636 9.071 61.095 1.000 29.308 80 ARG AAA N 1
ATOM 697 C CA . ARG A 1 103 ? 23.994 8.789 61.589 1.000 30.863 80 ARG AAA CA 1
ATOM 698 C C . ARG A 1 103 ? 24.323 9.689 62.793 1.000 30.950 80 ARG AAA C 1
ATOM 699 O O . ARG A 1 103 ? 24.234 10.938 62.699 1.000 30.541 80 ARG AAA O 1
ATOM 707 N N . ALA A 1 104 ? 24.749 9.059 63.866 1.000 28.312 81 ALA AAA N 1
ATOM 708 C CA . ALA A 1 104 ? 25.143 9.710 65.132 1.000 31.845 81 ALA AAA CA 1
ATOM 709 C C . ALA A 1 104 ? 26.665 9.804 65.170 1.000 32.056 81 ALA AAA C 1
ATOM 710 O O . ALA A 1 104 ? 27.300 8.815 64.875 1.000 32.235 81 ALA AAA O 1
ATOM 712 N N . PHE A 1 105 ? 27.210 10.944 65.562 1.000 27.824 82 PHE AAA N 1
ATOM 713 C CA . PHE A 1 105 ? 28.647 11.082 65.863 1.000 29.814 82 PHE AAA CA 1
ATOM 714 C C . PHE A 1 105 ? 28.826 11.051 67.380 1.000 31.845 82 PHE AAA C 1
ATOM 715 O O . PHE A 1 105 ? 28.169 11.867 68.039 1.000 33.075 82 PHE AAA O 1
ATOM 723 N N . HIS A 1 106 ? 29.618 10.096 67.885 1.000 27.250 83 HIS AAA N 1
ATOM 724 C CA . HIS A 1 106 ? 29.995 9.939 69.312 1.000 27.833 83 HIS AAA CA 1
ATOM 725 C C . HIS A 1 106 ? 31.356 10.596 69.509 1.000 27.287 83 HIS AAA C 1
ATOM 726 O O . HIS A 1 106 ? 32.379 9.912 69.364 1.000 34.055 83 HIS AAA O 1
ATOM 733 N N . GLY A 1 107 ? 31.352 11.900 69.731 1.000 27.074 84 GLY AAA N 1
ATOM 734 C CA . GLY A 1 107 ? 32.567 12.710 69.886 1.000 23.783 84 GLY AAA CA 1
ATOM 735 C C . GLY A 1 107 ? 33.543 12.483 68.744 1.000 25.485 84 GLY AAA C 1
ATOM 736 O O . GLY A 1 107 ? 33.109 12.425 67.599 1.000 27.716 84 GLY AAA O 1
ATOM 737 N N . GLY A 1 108 ? 34.825 12.337 69.058 1.000 24.428 85 GLY AAA N 1
ATOM 738 C CA . GLY A 1 108 ? 35.898 12.261 68.061 1.000 24.844 85 GLY AAA CA 1
ATOM 739 C C . GLY A 1 108 ? 36.087 13.578 67.332 1.000 24.068 85 GLY AAA C 1
ATOM 740 O O . GLY A 1 108 ? 35.686 14.642 67.865 1.000 24.304 85 GLY AAA O 1
ATOM 741 N N . ARG A 1 109 ? 36.715 13.493 66.157 1.000 26.458 86 ARG AAA N 1
ATOM 742 C CA . ARG A 1 109 ? 37.099 14.634 65.289 1.000 26.934 86 ARG AAA CA 1
ATOM 743 C C . ARG A 1 109 ? 36.149 14.602 64.103 1.000 25.136 86 ARG AAA C 1
ATOM 744 O O . ARG A 1 109 ? 36.073 13.572 63.449 1.000 27.129 86 ARG AAA O 1
ATOM 752 N N . ILE A 1 110 ? 35.390 15.657 63.891 1.000 24.129 87 ILE AAA N 1
ATOM 753 C CA . ILE A 1 110 ? 34.535 15.801 62.686 1.000 22.745 87 ILE AAA CA 1
ATOM 754 C C . ILE A 1 110 ? 35.191 16.842 61.806 1.000 24.875 87 ILE AAA C 1
ATOM 755 O O . ILE A 1 110 ? 35.456 17.962 62.326 1.000 24.554 87 ILE AAA O 1
ATOM 760 N N . GLU A 1 111 ? 35.446 16.506 60.545 1.000 23.223 88 GLU AAA N 1
ATOM 761 C CA . GLU A 1 111 ? 36.069 17.467 59.602 1.000 28.450 88 GLU AAA CA 1
ATOM 762 C C . GLU A 1 111 ? 35.261 17.461 58.317 1.000 29.554 88 GLU AAA C 1
ATOM 763 O O . GLU A 1 111 ? 34.766 16.368 57.890 1.000 28.912 88 GLU AAA O 1
ATOM 769 N N . VAL A 1 112 ? 35.103 18.653 57.760 1.000 29.094 89 VAL AAA N 1
ATOM 770 C CA . VAL A 1 112 ? 34.388 18.844 56.471 1.000 27.257 89 VAL AAA CA 1
ATOM 771 C C . VAL A 1 112 ? 35.268 19.726 55.598 1.000 24.276 89 VAL AAA C 1
ATOM 772 O O . VAL A 1 112 ? 35.688 20.839 56.072 1.000 26.401 89 VAL AAA O 1
ATOM 776 N N . ARG A 1 113 ? 35.479 19.300 54.360 1.000 26.238 90 ARG AAA N 1
ATOM 777 C CA . ARG A 1 113 ? 36.286 20.081 53.394 1.000 24.788 90 ARG AAA CA 1
ATOM 778 C C . ARG A 1 113 ? 35.322 20.715 52.385 1.000 25.388 90 ARG AAA C 1
ATOM 779 O O . ARG A 1 113 ? 34.531 19.979 51.722 1.000 27.262 90 ARG AAA O 1
ATOM 787 N N . ALA A 1 114 ? 35.369 22.039 52.268 1.000 28.454 91 ALA AAA N 1
ATOM 788 C CA . ALA A 1 114 ? 34.344 22.822 51.558 1.000 28.400 91 ALA AAA CA 1
ATOM 789 C C . ALA A 1 114 ? 34.994 24.045 50.952 1.000 31.021 91 ALA AAA C 1
ATOM 790 O O . ALA A 1 114 ? 35.929 24.625 51.583 1.000 29.440 91 ALA AAA O 1
ATOM 792 N N . ARG A 1 115 ? 34.454 24.448 49.803 1.000 31.282 92 ARG AAA N 1
ATOM 793 C CA . ARG A 1 115 ? 34.812 25.705 49.120 1.000 31.290 92 ARG AAA CA 1
ATOM 794 C C . ARG A 1 115 ? 33.574 26.602 49.147 1.000 30.009 92 ARG AAA C 1
ATOM 795 O O . ARG A 1 115 ? 32.511 26.118 48.786 1.000 30.887 92 ARG AAA O 1
ATOM 803 N N . LEU A 1 116 ? 33.731 27.860 49.559 1.000 30.332 93 LEU AAA N 1
ATOM 804 C CA . LEU A 1 116 ? 32.628 28.842 49.726 1.000 32.251 93 LEU AAA CA 1
ATOM 805 C C . LEU A 1 116 ? 32.745 29.907 48.646 1.000 32.779 93 LEU AAA C 1
ATOM 806 O O . LEU A 1 116 ? 33.860 30.045 48.119 1.000 31.862 93 LEU AAA O 1
ATOM 811 N N . HIS A 1 117 ? 31.651 30.655 48.441 1.000 32.951 94 HIS AAA N 1
ATOM 812 C CA . HIS A 1 117 ? 31.501 31.756 47.450 1.000 30.277 94 HIS AAA CA 1
ATOM 813 C C . HIS A 1 117 ? 30.821 32.962 48.115 1.000 31.823 94 HIS AAA C 1
ATOM 814 O O . HIS A 1 117 ? 29.724 32.788 48.635 1.000 31.236 94 HIS AAA O 1
ATOM 821 N N . GLY A 1 118 ? 31.472 34.136 48.108 1.000 33.183 95 GLY AAA N 1
ATOM 822 C CA . GLY A 1 118 ? 30.931 35.398 48.639 1.000 34.558 95 GLY AAA CA 1
ATOM 823 C C . GLY A 1 118 ? 29.582 35.734 48.024 1.000 35.019 95 GLY AAA C 1
ATOM 824 O O . GLY A 1 118 ? 29.403 35.505 46.842 1.000 31.849 95 GLY AAA O 1
ATOM 825 N N . ALA A 1 119 ? 28.665 36.245 48.842 1.000 36.298 96 ALA AAA N 1
ATOM 826 C CA . ALA A 1 119 ? 27.331 36.762 48.486 1.000 36.699 96 ALA AAA CA 1
ATOM 827 C C . ALA A 1 119 ? 26.794 37.525 49.698 1.000 36.561 96 ALA AAA C 1
ATOM 828 O O . ALA A 1 119 ? 26.875 36.996 50.814 1.000 36.201 96 ALA AAA O 1
ATOM 830 N N . LYS A 1 120 ? 26.302 38.738 49.486 1.000 37.737 97 LYS AAA N 1
ATOM 831 C CA . LYS A 1 120 ? 25.722 39.574 50.553 1.000 37.039 97 LYS AAA CA 1
ATOM 832 C C . LYS A 1 120 ? 24.456 38.868 51.048 1.000 33.615 97 LYS AAA C 1
ATOM 833 O O . LYS A 1 120 ? 23.545 38.583 50.210 1.000 32.080 97 LYS AAA O 1
ATOM 839 N N . GLY A 1 121 ? 24.428 38.550 52.346 1.000 30.726 98 GLY AAA N 1
ATOM 840 C CA . GLY A 1 121 ? 23.303 37.858 53.002 1.000 32.495 98 GLY AAA CA 1
ATOM 841 C C . GLY A 1 121 ? 23.478 36.362 53.090 1.000 30.038 98 GLY AAA C 1
ATOM 842 O O . GLY A 1 121 ? 22.658 35.716 53.745 1.000 30.366 98 GLY AAA O 1
ATOM 843 N N . ALA A 1 122 ? 24.536 35.814 52.506 1.000 32.468 99 ALA AAA N 1
ATOM 844 C CA . ALA A 1 122 ? 24.836 34.370 52.646 1.000 32.869 99 ALA AAA CA 1
ATOM 845 C C . ALA A 1 122 ? 25.620 34.106 53.956 1.000 32.986 99 ALA AAA C 1
ATOM 846 O O . ALA A 1 122 ? 26.508 34.921 54.343 1.000 34.818 99 ALA AAA O 1
ATOM 848 N N . TRP A 1 123 ? 25.274 33.002 54.626 1.000 30.678 100 TRP AAA N 1
ATOM 849 C CA . TRP A 1 123 ? 25.956 32.490 55.842 1.000 29.112 100 TRP AAA CA 1
ATOM 850 C C . TRP A 1 123 ? 25.798 30.979 55.883 1.000 27.548 100 TRP AAA C 1
ATOM 851 O O . TRP A 1 123 ? 25.121 30.418 56.749 1.000 28.998 100 TRP AAA O 1
ATOM 862 N N . PRO A 1 124 ? 26.461 30.274 54.939 1.000 25.883 101 PRO AAA N 1
ATOM 863 C CA . PRO A 1 124 ? 26.542 28.812 54.985 1.000 25.862 101 PRO AAA CA 1
ATOM 864 C C . PRO A 1 124 ? 27.184 28.336 56.298 1.000 23.721 101 PRO AAA C 1
ATOM 865 O O . PRO A 1 124 ? 28.060 29.005 56.774 1.000 20.449 101 PRO AAA O 1
ATOM 869 N N . ALA A 1 125 ? 26.687 27.235 56.851 1.000 20.588 102 ALA AAA N 1
ATOM 870 C CA . ALA A 1 125 ? 27.106 26.713 58.163 1.000 22.246 102 ALA AAA CA 1
ATOM 871 C C . ALA A 1 125 ? 27.397 25.220 58.085 1.000 22.995 102 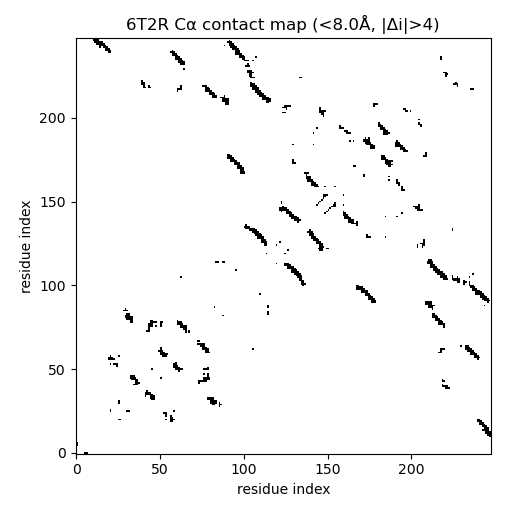ALA AAA C 1
ATOM 872 O O . ALA A 1 125 ? 26.795 24.503 57.252 1.000 22.493 102 ALA AAA O 1
ATOM 874 N N . ILE A 1 126 ? 28.293 24.763 58.956 1.000 25.070 103 ILE AAA N 1
ATOM 875 C CA . ILE A 1 126 ? 28.568 23.326 59.246 1.000 22.123 103 ILE AAA CA 1
ATOM 876 C C . ILE A 1 126 ? 28.484 23.196 60.762 1.000 23.397 103 ILE AAA C 1
ATOM 877 O O . ILE A 1 126 ? 29.206 23.917 61.464 1.000 22.445 103 ILE AAA O 1
ATOM 882 N N . TRP A 1 127 ? 27.643 22.315 61.274 1.000 23.757 104 TRP AAA N 1
ATOM 883 C CA . TRP A 1 127 ? 27.350 22.372 62.711 1.000 22.232 104 TRP AAA CA 1
ATOM 884 C C . TRP A 1 127 ? 26.682 21.100 63.174 1.000 22.129 104 TRP AAA C 1
ATOM 885 O O . TRP A 1 127 ? 26.224 20.307 62.311 1.000 23.966 104 TRP AAA O 1
ATOM 896 N N . THR A 1 128 ? 26.665 20.913 64.493 1.000 24.071 105 THR AAA N 1
ATOM 897 C CA . THR A 1 128 ? 26.075 19.729 65.132 1.000 24.139 105 THR AAA CA 1
ATOM 898 C C . THR A 1 128 ? 25.147 20.120 66.280 1.000 24.520 105 THR AAA C 1
ATOM 899 O O . THR A 1 128 ? 25.353 21.146 66.930 1.000 23.598 105 THR AAA O 1
ATOM 903 N N . LEU A 1 129 ? 24.145 19.263 66.449 1.000 24.552 106 LEU AAA N 1
ATOM 904 C CA . LEU A 1 129 ? 23.066 19.289 67.457 1.000 24.303 106 LEU AAA CA 1
ATOM 905 C C . LEU A 1 129 ? 22.991 17.899 68.074 1.000 24.617 106 LEU AAA C 1
ATOM 906 O O . LEU A 1 129 ? 23.504 16.955 67.495 1.000 23.931 106 LEU AAA O 1
ATOM 911 N N . PRO A 1 130 ? 22.388 17.744 69.272 1.000 24.942 107 PRO AAA N 1
ATOM 912 C CA . PRO A 1 130 ? 22.193 16.422 69.863 1.000 24.568 107 PRO AAA CA 1
ATOM 913 C C . PRO A 1 130 ? 21.384 15.498 68.958 1.000 23.331 107 PRO AAA C 1
ATOM 914 O O . PRO A 1 130 ? 20.347 15.905 68.440 1.000 21.734 107 PRO AAA O 1
ATOM 918 N N . TYR A 1 131 ? 21.921 14.288 68.762 1.000 23.942 108 TYR AAA N 1
ATOM 919 C CA . TYR A 1 131 ? 21.311 13.199 67.966 1.000 24.814 108 TYR AAA CA 1
ATOM 920 C C . TYR A 1 131 ? 19.975 12.819 68.601 1.000 23.741 108 TYR AAA C 1
ATOM 921 O O . TYR A 1 131 ? 18.999 12.619 67.878 1.000 24.754 108 TYR AAA O 1
ATOM 930 N N . GLU A 1 132 ? 19.942 12.725 69.924 1.000 26.138 109 GLU AAA N 1
ATOM 931 C CA . GLU A 1 132 ? 18.734 12.261 70.671 1.000 29.201 109 GLU AAA CA 1
ATOM 932 C C . GLU A 1 132 ? 17.731 13.429 70.812 1.000 28.937 109 GLU AAA C 1
ATOM 933 O O . GLU A 1 132 ? 17.712 14.090 71.865 1.000 27.804 109 GLU AAA O 1
ATOM 939 N N . THR A 1 133 ? 16.929 13.680 69.775 1.000 26.666 110 THR AAA N 1
ATOM 940 C CA . THR A 1 133 ? 16.095 14.899 69.677 1.000 27.446 110 THR AAA CA 1
ATOM 941 C C . THR A 1 133 ? 14.903 14.827 70.634 1.000 27.365 110 THR AAA C 1
ATOM 942 O O . THR A 1 133 ? 14.310 15.862 70.856 1.000 25.851 110 THR AAA O 1
ATOM 946 N N . ASP A 1 134 ? 14.518 13.653 71.119 1.000 27.240 111 ASP AAA N 1
ATOM 947 C CA . ASP A 1 134 ? 13.388 13.543 72.090 1.000 30.724 111 ASP AAA CA 1
ATOM 948 C C . ASP A 1 134 ? 13.924 13.505 73.523 1.000 27.468 111 ASP AAA C 1
ATOM 949 O O . ASP A 1 134 ? 13.125 13.227 74.437 1.000 27.140 111 ASP AAA O 1
ATOM 954 N N . LYS A 1 135 ? 15.188 13.896 73.710 1.000 29.585 112 LYS AAA N 1
ATOM 955 C CA . LYS A 1 135 ? 15.896 13.818 75.016 1.000 31.766 112 LYS AAA CA 1
ATOM 956 C C . LYS A 1 135 ? 16.561 15.143 75.400 1.000 27.836 112 LYS AAA C 1
ATOM 957 O O . LYS A 1 135 ? 16.839 15.346 76.615 1.000 23.659 112 LYS AAA O 1
ATOM 963 N N . TYR A 1 136 ? 16.821 16.000 74.427 1.000 24.014 113 TYR AAA N 1
ATOM 964 C CA . TYR A 1 136 ? 17.539 17.270 74.643 1.000 26.026 113 TYR AAA CA 1
ATOM 965 C C . TYR A 1 136 ? 16.736 18.382 73.974 1.000 24.019 113 TYR AAA C 1
ATOM 966 O O . TYR A 1 136 ? 16.054 18.159 72.924 1.000 28.156 113 TYR AAA O 1
ATOM 975 N N . SER A 1 137 ? 16.777 19.530 74.632 1.000 24.726 114 SER AAA N 1
ATOM 976 C CA . SER A 1 137 ? 16.210 20.824 74.175 1.000 24.901 114 SER AAA CA 1
ATOM 977 C C . SER A 1 137 ? 17.334 21.696 73.581 1.000 25.438 114 SER AAA C 1
ATOM 978 O O . SER A 1 137 ? 18.498 21.322 73.699 1.000 22.115 114 SER AAA O 1
ATOM 981 N N . TRP A 1 138 ? 16.974 22.805 72.932 1.000 24.000 115 TRP AAA N 1
ATOM 982 C CA . TRP A 1 138 ? 17.920 23.871 72.541 1.000 26.437 115 TRP AAA CA 1
ATOM 983 C C . TRP A 1 138 ? 17.628 25.057 73.442 1.000 26.789 115 TRP AAA C 1
ATOM 984 O O . TRP A 1 138 ? 16.492 25.462 73.570 1.000 30.656 115 TRP AAA O 1
ATOM 995 N N . PRO A 1 139 ? 18.615 25.680 74.102 1.000 28.523 116 PRO AAA N 1
ATOM 996 C CA . PRO A 1 139 ? 20.020 25.379 73.905 1.000 26.445 116 PRO AAA CA 1
ATOM 997 C C . PRO A 1 139 ? 20.642 24.478 74.976 1.000 25.458 116 PRO AAA C 1
ATOM 998 O O . PRO A 1 139 ? 21.832 24.272 74.929 1.000 23.618 116 PRO AAA O 1
ATOM 1002 N N . MET A 1 140 ? 19.848 23.978 75.910 1.000 25.762 117 MET AAA N 1
ATOM 1003 C CA . MET A 1 140 ? 20.374 23.201 77.068 1.000 27.058 117 MET AAA CA 1
ATOM 1004 C C . MET A 1 140 ? 21.160 21.974 76.550 1.000 23.968 117 MET AAA C 1
ATOM 1005 O O . MET A 1 140 ? 22.193 21.582 77.172 1.000 25.048 117 MET AAA O 1
ATOM 1010 N N . GLY A 1 141 ? 20.773 21.404 75.420 1.000 22.516 118 GLY AAA N 1
ATOM 1011 C CA . GLY A 1 141 ? 21.440 20.204 74.876 1.000 22.892 118 GLY AAA CA 1
ATOM 1012 C C . GLY A 1 141 ? 22.738 20.562 74.220 1.000 23.709 118 GLY AAA C 1
ATOM 1013 O O . GLY A 1 141 ? 23.563 19.640 73.939 1.000 22.982 118 GLY AAA O 1
ATOM 1014 N N . GLY A 1 142 ? 22.906 21.846 73.922 1.000 21.792 119 GLY AAA N 1
ATOM 1015 C CA . GLY A 1 142 ? 24.139 22.347 73.297 1.000 22.775 119 GLY AAA CA 1
ATOM 1016 C C . GLY A 1 142 ? 24.033 22.461 71.782 1.000 24.263 119 GLY AAA C 1
ATOM 1017 O O . GLY A 1 142 ? 23.175 21.790 71.156 1.000 25.022 119 GLY AAA O 1
ATOM 1018 N N . GLU A 1 143 ? 24.927 23.255 71.211 1.000 24.413 120 GLU AAA N 1
ATOM 1019 C CA . GLU A 1 143 ? 25.096 23.466 69.756 1.000 24.919 120 GLU AAA CA 1
ATOM 1020 C C . GLU A 1 143 ? 26.588 23.713 69.509 1.000 25.490 120 GLU AAA C 1
ATOM 1021 O O . GLU A 1 143 ? 27.234 24.421 70.334 1.000 25.672 120 GLU AAA O 1
ATOM 1027 N N . VAL A 1 144 ? 27.120 23.116 68.444 1.000 24.016 121 VAL AAA N 1
ATOM 1028 C CA . VAL A 1 144 ? 28.536 23.255 68.038 1.000 23.862 121 VAL AAA CA 1
ATOM 1029 C C . VAL A 1 144 ? 28.554 23.730 66.587 1.000 24.633 121 VAL AAA C 1
ATOM 1030 O O . VAL A 1 144 ? 28.148 22.988 65.699 1.000 23.193 121 VAL AAA O 1
ATOM 1034 N N . ASP A 1 145 ? 29.016 24.946 66.380 1.000 25.049 122 ASP AAA N 1
ATOM 1035 C CA . ASP A 1 145 ? 29.152 25.558 65.037 1.000 27.301 122 ASP AAA CA 1
ATOM 1036 C C . ASP A 1 145 ? 30.579 25.297 64.566 1.000 24.504 122 ASP AAA C 1
ATOM 1037 O O . ASP A 1 145 ? 31.497 25.958 65.051 1.000 23.959 122 ASP AAA O 1
ATOM 1042 N N . ILE A 1 146 ? 30.772 24.339 63.676 1.000 25.158 123 ILE AAA N 1
ATOM 1043 C CA . ILE A 1 146 ? 32.121 24.027 63.107 1.000 24.073 123 ILE AAA CA 1
ATOM 1044 C C . ILE A 1 146 ? 32.502 25.096 62.073 1.000 24.334 123 ILE AAA C 1
ATOM 1045 O O . ILE A 1 146 ? 33.697 25.407 61.948 1.000 26.584 123 ILE AAA O 1
ATOM 1050 N N . MET A 1 147 ? 31.526 25.692 61.375 1.000 26.201 124 MET AAA N 1
ATOM 1051 C CA . MET A 1 147 ? 31.797 26.781 60.396 1.000 22.158 124 MET AAA CA 1
ATOM 1052 C C . MET A 1 147 ? 30.547 27.646 60.200 1.000 23.229 124 MET AAA C 1
ATOM 1053 O O . MET A 1 147 ? 29.459 27.098 59.982 1.000 21.183 124 MET AAA O 1
ATOM 1058 N N . GLU A 1 148 ? 30.727 28.961 60.257 1.000 25.396 125 GLU AAA N 1
ATOM 1059 C CA . GLU A 1 148 ? 29.790 29.987 59.753 1.000 27.365 125 GLU AAA CA 1
ATOM 1060 C C . GLU A 1 148 ? 30.605 31.014 58.973 1.000 27.309 125 GLU AAA C 1
ATOM 1061 O O . GLU A 1 148 ? 31.619 31.429 59.496 1.000 27.943 125 GLU AAA O 1
ATOM 1067 N N . ARG A 1 149 ? 30.250 31.285 57.721 1.000 31.841 126 ARG AAA N 1
ATOM 1068 C CA . ARG A 1 149 ? 30.925 32.318 56.890 1.000 32.997 126 ARG AAA CA 1
ATOM 1069 C C . ARG A 1 149 ? 29.873 33.328 56.394 1.000 31.142 126 ARG AAA C 1
ATOM 1070 O O . ARG A 1 149 ? 28.987 32.984 55.577 1.000 29.929 126 ARG AAA O 1
ATOM 1078 N N . LEU A 1 150 ? 30.023 34.555 56.867 1.000 31.275 127 LEU AAA N 1
ATOM 1079 C CA . LEU A 1 150 ? 29.113 35.700 56.608 1.000 34.894 127 LEU AAA CA 1
ATOM 1080 C C . LEU A 1 150 ? 29.539 36.435 55.335 1.000 32.643 127 LEU AAA C 1
ATOM 1081 O O . LEU A 1 150 ? 30.715 36.864 55.237 1.000 33.527 127 LEU AAA O 1
ATOM 1086 N N . ASN A 1 151 ? 28.588 36.671 54.439 1.000 32.754 128 ASN AAA N 1
ATOM 1087 C CA . ASN A 1 151 ? 28.757 37.689 53.376 1.000 31.682 128 ASN AAA CA 1
ATOM 1088 C C . ASN A 1 151 ? 29.973 37.297 52.531 1.000 32.600 128 ASN AAA C 1
ATOM 1089 O O . ASN A 1 151 ? 29.992 36.165 52.014 1.000 29.068 128 ASN AAA O 1
ATOM 1094 N N . HIS A 1 152 ? 30.924 38.219 52.371 1.000 36.279 129 HIS AAA N 1
ATOM 1095 C CA . HIS A 1 152 ? 32.181 38.038 51.597 1.000 38.890 129 HIS AAA CA 1
ATOM 1096 C C . HIS A 1 152 ? 33.374 37.901 52.557 1.000 34.574 129 HIS AAA C 1
ATOM 1097 O O . HIS A 1 152 ? 34.467 38.119 52.089 1.000 41.470 129 HIS AAA O 1
ATOM 1104 N N . ASP A 1 153 ? 33.201 37.547 53.833 1.000 33.026 130 ASP AAA N 1
ATOM 1105 C CA . ASP A 1 153 ? 34.329 37.609 54.810 1.000 32.460 130 ASP AAA CA 1
ATOM 1106 C C . ASP A 1 153 ? 35.423 36.623 54.385 1.000 31.850 130 ASP AAA C 1
ATOM 1107 O O . ASP A 1 153 ? 35.115 35.567 53.860 1.000 35.209 130 ASP AAA O 1
ATOM 1112 N N . SER A 1 154 ? 36.675 36.958 54.643 1.000 31.723 131 SER AAA N 1
ATOM 1113 C CA . SER A 1 154 ? 37.853 36.070 54.540 1.000 34.732 131 SER AAA CA 1
ATOM 1114 C C . SER A 1 154 ? 38.145 35.432 55.906 1.000 32.457 131 SER AAA C 1
ATOM 1115 O O . SER A 1 154 ? 39.294 34.976 56.139 1.000 34.716 131 SER AAA O 1
ATOM 1118 N N . ILE A 1 155 ? 37.155 35.429 56.804 1.000 32.954 132 ILE AAA N 1
ATOM 1119 C CA . ILE A 1 155 ? 37.250 34.715 58.115 1.000 30.883 132 ILE AAA CA 1
ATOM 1120 C C . ILE A 1 155 ? 35.994 33.867 58.288 1.000 31.435 132 ILE AAA C 1
ATOM 1121 O O . ILE A 1 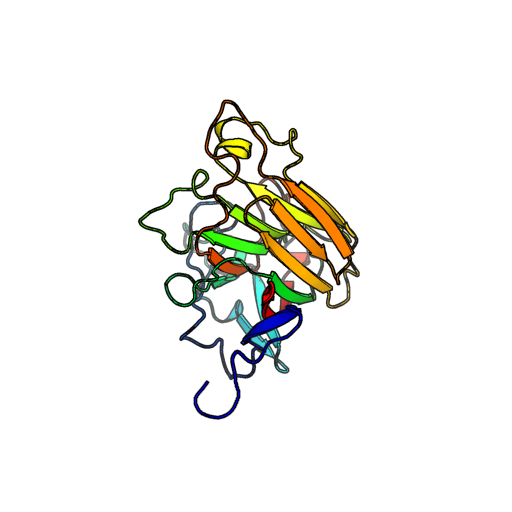155 ? 34.988 34.184 57.641 1.000 29.889 132 ILE AAA O 1
ATOM 1126 N N . VAL A 1 156 ? 36.057 32.873 59.169 1.000 26.340 133 VAL AAA N 1
ATOM 1127 C CA . VAL A 1 156 ? 34.861 32.101 59.593 1.000 27.285 133 VAL AAA CA 1
ATOM 1128 C C . VAL A 1 156 ? 34.780 32.200 61.110 1.000 27.404 133 VAL AAA C 1
ATOM 1129 O O . VAL A 1 156 ? 35.823 32.414 61.763 1.000 26.831 133 VAL AAA O 1
ATOM 1133 N N . TYR A 1 157 ? 33.576 32.019 61.620 1.000 27.720 134 TYR AAA N 1
ATOM 1134 C CA . TYR A 1 157 ? 33.271 31.878 63.061 1.000 27.029 134 TYR AAA CA 1
ATOM 1135 C C . TYR A 1 157 ? 33.224 30.384 63.374 1.000 25.188 134 TYR AAA C 1
ATOM 1136 O O . TYR A 1 157 ? 32.571 29.608 62.637 1.000 22.723 134 TYR AAA O 1
ATOM 1145 N N . GLN A 1 158 ? 33.854 30.011 64.474 1.000 23.236 135 GLN AAA N 1
ATOM 1146 C CA . GLN A 1 158 ? 33.571 28.740 65.162 1.000 24.607 135 GLN AAA CA 1
ATOM 1147 C C . GLN A 1 158 ? 33.030 29.095 66.560 1.000 27.449 135 GLN AAA C 1
ATOM 1148 O O . GLN A 1 158 ? 33.574 30.045 67.192 1.000 27.544 135 GLN AAA O 1
ATOM 1154 N N . THR A 1 159 ? 31.974 28.409 67.018 1.000 26.453 136 THR AAA N 1
ATOM 1155 C CA . THR A 1 159 ? 31.171 28.840 68.195 1.000 25.551 136 THR AAA CA 1
ATOM 1156 C C . THR A 1 159 ? 30.486 27.655 68.864 1.000 24.594 136 THR AAA C 1
ATOM 1157 O O . THR A 1 159 ? 30.271 26.649 68.188 1.000 25.353 136 THR AAA O 1
ATOM 1161 N N . VAL A 1 160 ? 30.220 27.777 70.165 1.000 23.557 137 VAL AAA N 1
ATOM 1162 C CA . VAL A 1 160 ? 29.335 26.854 70.932 1.000 24.809 137 VAL AAA CA 1
ATOM 1163 C C . VAL A 1 160 ? 28.215 27.717 71.488 1.000 23.979 137 VAL AAA C 1
ATOM 1164 O O . VAL A 1 160 ? 28.453 28.899 71.768 1.000 23.796 137 VAL AAA O 1
ATOM 1168 N N . HIS A 1 161 ? 27.046 27.123 71.632 1.000 24.173 138 HIS AAA N 1
ATOM 1169 C CA . HIS A 1 161 ? 25.900 27.702 72.377 1.000 25.041 138 HIS AAA CA 1
ATOM 1170 C C . HIS A 1 161 ? 25.398 26.660 73.370 1.000 27.315 138 HIS AAA C 1
ATOM 1171 O O . HIS A 1 161 ? 25.431 25.422 73.032 1.000 26.168 138 HIS AAA O 1
ATOM 1178 N N . SER A 1 162 ? 24.909 27.123 74.510 1.000 25.694 139 SER AAA N 1
ATOM 1179 C CA . SER A 1 162 ? 24.389 26.254 75.583 1.000 25.314 139 SER AAA CA 1
ATOM 1180 C C . SER A 1 162 ? 23.394 27.020 76.454 1.000 24.151 139 SER AAA C 1
ATOM 1181 O O . SER A 1 162 ? 23.270 28.208 76.301 1.000 20.464 139 SER AAA O 1
ATOM 1184 N N . HIS A 1 163 ? 22.850 26.360 77.467 1.000 26.522 140 HIS AAA N 1
ATOM 1185 C CA . HIS A 1 163 ? 22.103 27.020 78.573 1.000 27.343 140 HIS AAA CA 1
ATOM 1186 C C . HIS A 1 163 ? 22.987 28.108 79.181 1.000 26.730 140 HIS AAA C 1
ATOM 1187 O O . HIS A 1 163 ? 22.506 29.192 79.486 1.000 27.782 140 HIS AAA O 1
ATOM 1194 N N . TYR A 1 164 ? 24.262 27.817 79.328 1.000 26.448 141 TYR AAA N 1
ATOM 1195 C CA . TYR A 1 164 ? 25.224 28.682 80.043 1.000 28.415 141 TYR AAA CA 1
ATOM 1196 C C . TYR A 1 164 ? 25.506 29.917 79.190 1.000 27.886 141 TYR AAA C 1
ATOM 1197 O O . TYR A 1 164 ? 25.436 31.000 79.742 1.000 25.379 141 TYR AAA O 1
ATOM 1206 N N . THR A 1 165 ? 25.799 29.752 77.893 1.000 28.113 142 THR AAA N 1
ATOM 1207 C CA . THR A 1 165 ? 26.177 30.870 77.019 1.000 28.391 142 THR AAA CA 1
ATOM 1208 C C . THR A 1 165 ? 24.949 31.703 76.696 1.000 28.509 142 THR AAA C 1
ATOM 1209 O O . THR A 1 165 ? 25.084 32.918 76.637 1.000 31.274 142 THR AAA O 1
ATOM 1213 N N . TYR A 1 166 ? 23.832 31.061 76.395 1.000 26.680 143 TYR AAA N 1
ATOM 1214 C CA . TYR A 1 166 ? 22.633 31.722 75.832 1.000 26.647 143 TYR AAA CA 1
ATOM 1215 C C . TYR A 1 166 ? 21.629 32.043 76.954 1.000 26.898 143 TYR AAA C 1
ATOM 1216 O O . TYR A 1 166 ? 21.344 33.206 77.194 1.000 27.263 143 TYR AAA O 1
ATOM 1225 N N . THR A 1 167 ? 21.052 31.059 77.623 1.000 25.343 144 THR AAA N 1
ATOM 1226 C CA . THR A 1 167 ? 20.019 31.333 78.658 1.000 28.125 144 THR AAA CA 1
ATOM 1227 C C . THR A 1 167 ? 20.606 32.131 79.845 1.000 29.997 144 THR AAA C 1
ATOM 1228 O O . THR A 1 167 ? 19.964 33.111 80.257 1.000 26.878 144 THR AAA O 1
ATOM 1232 N N . LEU A 1 168 ? 21.771 31.770 80.388 1.000 26.936 145 LEU AAA N 1
ATOM 1233 C CA . LEU A 1 168 ? 22.367 32.522 81.523 1.000 26.387 145 LEU AAA CA 1
ATOM 1234 C C . LEU A 1 168 ? 23.189 33.723 81.048 1.000 29.192 145 LEU AAA C 1
ATOM 1235 O O . LEU A 1 168 ? 23.541 34.549 81.899 1.000 29.615 145 LEU AAA O 1
ATOM 1240 N N . GLY A 1 169 ? 23.522 33.804 79.759 1.000 27.260 146 GLY AAA N 1
ATOM 1241 C CA . GLY A 1 169 ? 24.197 34.986 79.197 1.000 29.660 146 GLY AAA CA 1
ATOM 1242 C C . GLY A 1 169 ? 25.706 34.974 79.419 1.000 30.088 146 GLY AAA C 1
ATOM 1243 O O . GLY A 1 169 ? 26.337 35.957 79.123 1.000 31.685 146 GLY AAA O 1
ATOM 1244 N N . ILE A 1 170 ? 26.307 33.865 79.830 1.000 28.636 147 ILE AAA N 1
ATOM 1245 C CA . ILE A 1 170 ? 27.757 33.862 80.131 1.000 29.609 147 ILE AAA CA 1
ATOM 1246 C C . ILE A 1 170 ? 28.541 33.413 78.884 1.000 31.131 147 ILE AAA C 1
ATOM 1247 O O . ILE A 1 170 ? 28.919 32.223 78.798 1.000 36.500 147 ILE AAA O 1
ATOM 1252 N N . GLU A 1 171 ? 28.790 34.342 77.962 1.000 31.356 148 GLU AAA N 1
ATOM 1253 C CA . GLU A 1 171 ? 29.362 34.107 76.601 1.000 35.567 148 GLU AAA CA 1
ATOM 1254 C C . GLU A 1 171 ? 30.897 34.170 76.592 1.000 31.839 148 GLU AAA C 1
ATOM 1255 O O . GLU A 1 171 ? 31.485 33.644 75.643 1.000 28.548 148 GLU AAA O 1
ATOM 1261 N N . ASN A 1 172 ? 31.492 34.894 77.536 1.000 33.573 149 ASN AAA N 1
ATOM 1262 C CA . ASN A 1 172 ? 32.916 35.309 77.500 1.000 36.156 149 ASN AAA CA 1
ATOM 1263 C C . ASN A 1 172 ? 33.763 34.676 78.615 1.000 36.819 149 ASN AAA C 1
ATOM 1264 O O . ASN A 1 172 ? 34.968 34.962 78.607 1.000 35.333 149 ASN AAA O 1
ATOM 1269 N N . ASN A 1 173 ? 33.210 33.886 79.547 1.000 31.290 150 ASN AAA N 1
ATOM 1270 C CA . ASN A 1 173 ? 34.003 33.257 80.634 1.000 31.336 150 ASN AAA CA 1
ATOM 1271 C C . ASN A 1 173 ? 33.561 31.809 80.815 1.000 32.917 150 ASN AAA C 1
ATOM 1272 O O . ASN A 1 173 ? 32.792 31.493 81.728 1.000 35.970 150 ASN AAA O 1
ATOM 1277 N N . PRO A 1 174 ? 34.028 30.857 79.985 1.000 29.414 151 PRO AAA N 1
ATOM 1278 C CA . PRO A 1 174 ? 35.047 31.118 78.967 1.000 28.655 151 PRO AAA CA 1
ATOM 1279 C C . PRO A 1 174 ? 34.496 31.596 77.627 1.000 27.112 151 PRO AAA C 1
ATOM 1280 O O . PRO A 1 174 ? 33.299 31.467 77.406 1.000 27.891 151 PRO AAA O 1
ATOM 1284 N N . LYS A 1 175 ? 35.380 32.118 76.775 1.000 26.250 152 LYS AAA N 1
ATOM 1285 C CA . LYS A 1 175 ? 35.031 32.680 75.437 1.000 30.940 152 LYS AAA CA 1
ATOM 1286 C C . LYS A 1 175 ? 34.331 31.574 74.625 1.000 26.641 152 LYS AAA C 1
ATOM 1287 O O . LYS A 1 175 ? 34.915 30.512 74.448 1.000 26.226 152 LYS AAA O 1
ATOM 1293 N N . HIS A 1 176 ? 33.110 31.796 74.167 1.000 24.773 153 HIS AAA N 1
ATOM 1294 C CA . HIS A 1 176 ? 32.288 30.746 73.528 1.000 27.062 153 HIS AAA CA 1
ATOM 1295 C C . HIS A 1 176 ? 32.521 30.679 72.014 1.000 28.144 153 HIS AAA C 1
ATOM 1296 O O . HIS A 1 176 ? 31.985 29.726 71.383 1.000 29.402 153 HIS AAA O 1
ATOM 1303 N N . GLY A 1 177 ? 33.284 31.611 71.454 1.000 25.533 154 GLY AAA N 1
ATOM 1304 C CA . GLY A 1 177 ? 33.512 31.675 70.000 1.000 28.084 154 GLY AAA CA 1
ATOM 1305 C C . GLY A 1 177 ? 34.775 32.423 69.612 1.000 26.830 154 GLY AAA C 1
ATOM 1306 O O . GLY A 1 177 ? 35.326 33.137 70.427 1.000 26.581 154 GLY AAA O 1
ATOM 1307 N N . ASN A 1 178 ? 35.260 32.192 68.403 1.000 26.804 155 ASN AAA N 1
ATOM 1308 C CA . ASN A 1 178 ? 36.424 32.931 67.872 1.000 28.901 155 ASN AAA CA 1
ATOM 1309 C C . ASN A 1 178 ? 36.421 32.826 66.348 1.000 27.144 155 ASN AAA C 1
ATOM 1310 O O . ASN A 1 178 ? 36.020 31.787 65.811 1.000 31.147 155 ASN AAA O 1
ATOM 1315 N N . THR A 1 179 ? 36.937 33.852 65.686 1.000 29.842 156 THR AAA N 1
ATOM 1316 C CA . THR A 1 179 ? 37.150 33.884 64.225 1.000 27.294 156 THR AAA CA 1
ATOM 1317 C C . THR A 1 179 ? 38.585 33.507 63.904 1.000 27.629 156 THR AAA C 1
ATOM 1318 O O . THR A 1 179 ? 39.451 33.611 64.757 1.000 28.637 156 THR AAA O 1
ATOM 1322 N N . ILE A 1 180 ? 38.769 32.984 62.709 1.000 28.086 157 ILE AAA N 1
ATOM 1323 C CA . ILE A 1 180 ? 40.081 32.617 62.138 1.000 31.011 157 ILE AAA CA 1
ATOM 1324 C C . ILE A 1 180 ? 39.999 32.863 60.631 1.000 32.524 157 ILE AAA C 1
ATOM 1325 O O . ILE A 1 180 ? 38.935 32.723 60.021 1.000 33.438 157 ILE AAA O 1
ATOM 1330 N N . PRO A 1 181 ? 41.076 33.377 60.010 1.000 32.616 158 PRO AAA N 1
ATOM 1331 C CA . PRO A 1 181 ? 41.072 33.624 58.574 1.000 35.945 158 PRO AAA CA 1
ATOM 1332 C C . PRO A 1 181 ? 41.004 32.300 57.813 1.000 35.509 158 PRO AAA C 1
ATOM 1333 O O . PRO A 1 181 ? 41.516 31.293 58.336 1.000 31.335 158 PRO AAA O 1
ATOM 1337 N N . ILE A 1 182 ? 40.459 32.385 56.598 1.000 32.941 159 ILE AAA N 1
ATOM 1338 C CA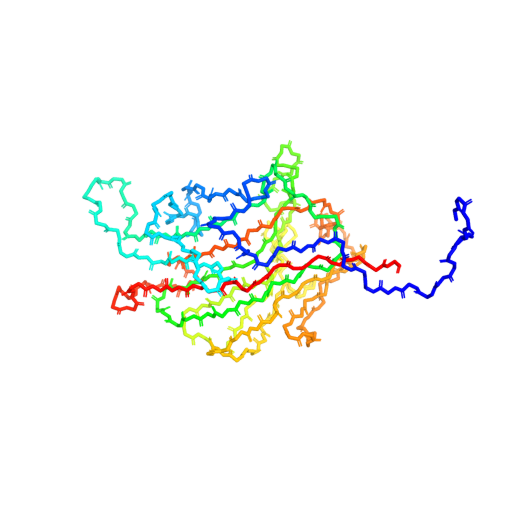 . ILE A 1 182 ? 40.442 31.280 55.603 1.000 32.511 159 ILE AAA CA 1
ATOM 1339 C C . ILE A 1 182 ? 41.032 31.764 54.271 1.000 33.243 159 ILE AAA C 1
ATOM 1340 O O . ILE A 1 182 ? 41.192 32.972 54.079 1.000 32.676 159 ILE AAA O 1
ATOM 1345 N N . ASN A 1 183 ? 41.312 30.825 53.373 1.000 33.779 160 ASN AAA N 1
ATOM 1346 C CA . ASN A 1 183 ? 41.562 31.101 51.939 1.000 34.469 160 ASN AAA CA 1
ATOM 1347 C C . ASN A 1 183 ? 40.199 31.093 51.273 1.000 29.416 160 ASN AAA C 1
ATOM 1348 O O . ASN A 1 183 ? 39.690 30.035 50.955 1.000 32.566 160 ASN AAA O 1
ATOM 1353 N N . PRO A 1 184 ? 39.541 32.255 51.104 1.000 29.745 161 PRO AAA N 1
ATOM 1354 C CA . PRO A 1 184 ? 38.110 32.298 50.793 1.000 32.517 161 PRO AAA CA 1
ATOM 1355 C C . PRO A 1 184 ? 37.729 31.729 49.418 1.000 34.926 161 PRO AAA C 1
ATOM 1356 O O . PRO A 1 184 ? 36.579 31.316 49.240 1.000 35.177 161 PRO AAA O 1
ATOM 1360 N N . GLU A 1 185 ? 38.686 31.703 48.485 1.000 38.253 162 GLU AAA N 1
ATOM 1361 C CA . GLU A 1 185 ? 38.457 31.213 47.100 1.000 41.248 162 GLU AAA CA 1
ATOM 1362 C C . GLU A 1 185 ? 38.855 29.725 47.029 1.000 36.638 162 GLU AAA C 1
ATOM 1363 O O . GLU A 1 185 ? 38.553 29.109 46.019 1.000 34.408 162 GLU AAA O 1
ATOM 1369 N N . ASP A 1 186 ? 39.440 29.147 48.078 1.000 31.677 163 ASP AAA N 1
ATOM 1370 C CA . ASP A 1 186 ? 39.914 27.731 48.069 1.000 34.286 163 ASP AAA CA 1
ATOM 1371 C C . ASP A 1 186 ? 39.050 26.816 48.949 1.000 29.896 163 ASP AAA C 1
ATOM 1372 O O . ASP A 1 186 ? 38.233 27.302 49.760 1.000 28.668 163 ASP AAA O 1
ATOM 1377 N N . PHE A 1 187 ? 39.286 25.515 48.831 1.000 30.379 164 PHE AAA N 1
ATOM 1378 C CA . PHE A 1 187 ? 38.804 24.530 49.817 1.000 33.049 164 PHE AAA CA 1
ATOM 1379 C C . PHE A 1 187 ? 39.530 24.795 51.139 1.000 35.599 164 PHE AAA C 1
ATOM 1380 O O . PHE A 1 187 ? 40.732 25.122 51.153 1.000 38.097 164 PHE AAA O 1
ATOM 1388 N N . ASN A 1 188 ? 38.805 24.652 52.241 1.000 31.175 165 ASN AAA N 1
ATOM 1389 C CA . ASN A 1 188 ? 39.388 24.721 53.593 1.000 28.419 165 ASN AAA CA 1
ATOM 1390 C C . ASN A 1 188 ? 38.797 23.545 54.350 1.000 29.397 165 ASN AAA C 1
ATOM 1391 O O . ASN A 1 188 ? 37.683 23.100 53.996 1.000 28.676 165 ASN AAA O 1
ATOM 1396 N N . VAL A 1 189 ? 39.494 23.073 55.365 1.000 26.882 166 VAL AAA N 1
ATOM 1397 C CA . VAL A 1 189 ? 39.016 21.949 56.221 1.000 28.517 166 VAL AAA CA 1
ATOM 1398 C C . VAL A 1 189 ? 38.575 22.500 57.587 1.000 28.780 166 VAL AAA C 1
ATOM 1399 O O . VAL A 1 189 ? 39.452 22.922 58.357 1.000 30.081 166 VAL AAA O 1
ATOM 1403 N N . TYR A 1 190 ? 37.272 22.457 57.869 1.000 26.629 167 TYR AAA N 1
ATOM 1404 C CA . TYR A 1 190 ? 36.657 22.885 59.149 1.000 25.671 167 TYR AAA CA 1
ATOM 1405 C C . TYR A 1 190 ? 36.525 21.674 60.059 1.000 25.452 167 TYR AAA C 1
ATOM 1406 O O . TYR A 1 190 ? 35.966 20.646 59.614 1.000 26.237 167 TYR AAA O 1
ATOM 1415 N N . GLY A 1 191 ? 37.052 21.786 61.280 1.000 23.922 168 GLY AAA N 1
ATOM 1416 C CA . GLY A 1 191 ? 37.107 20.666 62.235 1.000 23.759 168 GLY AAA CA 1
ATOM 1417 C C . GLY A 1 191 ? 36.831 21.068 63.684 1.000 22.751 168 GLY AAA C 1
ATOM 1418 O O . GLY A 1 191 ? 37.057 22.247 64.073 1.000 20.910 168 GLY AAA O 1
ATOM 1419 N N . VAL A 1 192 ? 36.273 20.133 64.446 1.000 21.841 169 VAL AAA N 1
ATOM 1420 C CA . VAL A 1 192 ? 36.131 20.214 65.918 1.000 22.150 169 VAL AAA CA 1
ATOM 1421 C C . VAL A 1 192 ? 36.544 18.850 66.463 1.000 24.362 169 VAL AAA C 1
ATOM 1422 O O . VAL A 1 192 ? 36.219 17.832 65.781 1.000 23.725 169 VAL AAA O 1
ATOM 1426 N N . ASP A 1 193 ? 37.247 18.849 67.590 1.000 23.128 170 ASP AAA N 1
ATOM 1427 C CA . ASP A 1 193 ? 37.590 17.636 68.371 1.000 25.436 170 ASP AAA CA 1
ATOM 1428 C C . ASP A 1 193 ? 36.791 17.667 69.673 1.000 25.528 170 ASP AAA C 1
ATOM 1429 O O . ASP A 1 193 ? 36.811 18.753 70.381 1.000 26.920 170 ASP AAA O 1
ATOM 1434 N N . PHE A 1 194 ? 36.076 16.568 69.959 1.000 24.654 171 PHE AAA N 1
ATOM 1435 C CA . PHE A 1 194 ? 35.314 16.355 71.215 1.000 23.213 171 PHE AAA CA 1
ATOM 1436 C C . PHE A 1 194 ? 36.178 15.576 72.205 1.000 26.888 171 PHE AAA C 1
ATOM 1437 O O . PHE A 1 194 ? 36.601 14.449 71.875 1.000 28.422 171 PHE AAA O 1
ATOM 1445 N N . TRP A 1 195 ? 36.451 16.176 73.366 1.000 26.930 172 TRP AAA N 1
ATOM 1446 C CA . TRP A 1 195 ? 37.077 15.500 74.530 1.000 25.925 172 TRP AAA CA 1
ATOM 1447 C C . TRP A 1 195 ? 36.175 15.664 75.748 1.000 27.599 172 TRP AAA C 1
ATOM 1448 O O . TRP A 1 195 ? 35.335 16.576 75.789 1.000 28.325 172 TRP AAA O 1
ATOM 1459 N N . PRO A 1 196 ? 36.364 14.821 76.785 1.000 26.629 173 PRO AAA N 1
ATOM 1460 C CA . PRO A 1 196 ? 35.575 14.913 78.012 1.000 29.318 173 PRO AAA CA 1
ATOM 1461 C C . PRO A 1 196 ? 35.596 16.303 78.652 1.000 29.783 173 PRO AAA C 1
ATOM 1462 O O . PRO A 1 196 ? 34.581 16.695 79.192 1.000 29.157 173 PRO AAA O 1
ATOM 1466 N N . ASP A 1 197 ? 36.715 17.024 78.551 1.000 29.095 174 ASP AAA N 1
ATOM 1467 C CA . ASP A 1 197 ? 36.935 18.271 79.323 1.000 24.943 174 ASP AAA CA 1
ATOM 1468 C C . ASP A 1 197 ? 36.995 19.492 78.405 1.000 24.280 174 ASP AAA C 1
ATOM 1469 O O . ASP A 1 197 ? 37.325 20.569 78.917 1.000 26.639 174 ASP AAA O 1
ATOM 1474 N N . SER A 1 198 ? 36.772 19.353 77.100 1.000 24.982 175 SER AAA N 1
ATOM 1475 C CA . SER A 1 198 ? 37.030 20.464 76.149 1.000 26.311 175 SER AAA CA 1
ATOM 1476 C C . SER A 1 198 ? 36.623 20.106 74.726 1.000 26.502 175 SER AAA C 1
ATOM 1477 O O . SER A 1 198 ? 36.693 18.913 74.341 1.000 25.588 175 SER AAA O 1
ATOM 1480 N N . LEU A 1 199 ? 36.284 21.140 73.959 1.000 26.643 176 LEU AAA N 1
ATOM 1481 C CA . LEU A 1 199 ? 36.175 21.076 72.490 1.000 25.749 176 LEU AAA CA 1
ATOM 1482 C C . LEU A 1 199 ? 37.360 21.861 71.921 1.000 28.023 176 LEU AAA C 1
ATOM 1483 O O . LEU A 1 199 ? 37.666 22.907 72.493 1.000 28.583 176 LEU AAA O 1
ATOM 1488 N N . VAL A 1 200 ? 37.983 21.379 70.842 1.000 27.815 177 VAL AAA N 1
ATOM 1489 C CA . VAL A 1 200 ? 39.086 22.101 70.136 1.000 26.649 177 VAL AAA CA 1
ATOM 1490 C C . VAL A 1 200 ? 38.698 22.268 68.665 1.000 26.734 177 VAL AAA C 1
ATOM 1491 O O . VAL A 1 200 ? 38.462 21.235 68.007 1.000 23.688 177 VAL AAA O 1
ATOM 1495 N N . PHE A 1 201 ? 38.641 23.527 68.205 1.000 25.688 178 PHE AAA N 1
ATOM 1496 C CA . PHE A 1 201 ? 38.239 23.936 66.834 1.000 25.908 178 PHE AAA CA 1
ATOM 1497 C C . PHE A 1 201 ? 39.479 24.173 65.983 1.000 26.093 178 PHE AAA C 1
ATOM 1498 O O . PHE A 1 201 ? 40.421 24.791 66.471 1.000 26.161 178 PHE AAA O 1
ATOM 1506 N N . HIS A 1 202 ? 39.456 23.675 64.756 1.000 25.452 179 HIS AAA N 1
ATOM 1507 C CA . HIS A 1 202 ? 40.564 23.774 63.786 1.000 27.712 179 HIS AAA CA 1
ATOM 1508 C C . HIS A 1 202 ? 39.976 24.245 62.469 1.000 29.118 179 HIS AAA C 1
ATOM 1509 O O . HIS A 1 202 ? 38.829 23.890 62.167 1.000 27.768 179 HIS AAA O 1
ATOM 1516 N N . VAL A 1 203 ? 40.748 25.070 61.772 1.000 29.337 180 VAL AAA N 1
ATOM 1517 C CA . VAL A 1 203 ? 40.621 25.340 60.317 1.000 29.174 180 VAL AAA CA 1
ATOM 1518 C C . VAL A 1 203 ? 41.971 24.970 59.676 1.000 29.776 180 VAL AAA C 1
ATOM 1519 O O . VAL A 1 203 ? 43.011 25.449 60.190 1.000 27.546 180 VAL AAA O 1
ATOM 1523 N N . ASN A 1 204 ? 41.946 24.114 58.645 1.000 29.544 181 ASN AAA N 1
ATOM 1524 C CA . ASN A 1 204 ? 43.138 23.536 57.967 1.000 31.804 181 ASN AAA CA 1
ATOM 1525 C C . ASN A 1 204 ? 44.152 23.007 58.987 1.000 31.413 181 ASN AAA C 1
ATOM 1526 O O . ASN A 1 204 ? 45.316 23.192 58.760 1.000 33.367 181 ASN AAA O 1
ATOM 1531 N N . GLY A 1 205 ? 43.750 22.418 60.109 1.000 32.260 182 GLY AAA N 1
ATOM 1532 C CA . GLY A 1 205 ? 44.744 21.858 61.049 1.000 31.062 182 GLY AAA CA 1
ATOM 1533 C C . GLY A 1 205 ? 45.372 22.885 61.990 1.000 31.016 182 GLY AAA C 1
ATOM 1534 O O . GLY A 1 205 ? 45.981 22.458 62.962 1.000 36.354 182 GLY AAA O 1
ATOM 1535 N N . LYS A 1 206 ? 45.137 24.178 61.780 1.000 29.668 183 LYS AAA N 1
ATOM 1536 C CA . LYS A 1 206 ? 45.458 25.268 62.718 1.000 30.333 183 LYS AAA CA 1
ATOM 1537 C C . LYS A 1 206 ? 44.383 25.320 63.818 1.000 31.042 183 LYS AAA C 1
ATOM 1538 O O . LYS A 1 206 ? 43.188 25.316 63.512 1.000 25.233 183 LYS AAA O 1
ATOM 1544 N N . ARG A 1 207 ? 44.802 25.369 65.080 1.000 30.605 184 ARG AAA N 1
ATOM 1545 C CA . ARG A 1 207 ? 43.897 25.521 66.240 1.000 30.570 184 ARG AAA CA 1
ATOM 1546 C C . ARG A 1 207 ? 43.350 26.947 66.219 1.000 26.887 184 ARG AAA C 1
ATOM 1547 O O . ARG A 1 207 ? 44.157 27.878 66.201 1.000 28.266 184 ARG AAA O 1
ATOM 1555 N N . ASN A 1 208 ? 42.028 27.087 66.245 1.000 24.334 185 ASN AAA N 1
ATOM 1556 C CA . ASN A 1 208 ? 41.298 28.370 66.368 1.000 25.758 185 ASN AAA CA 1
ATOM 1557 C C . ASN A 1 208 ? 41.205 28.675 67.866 1.000 25.646 185 ASN AAA C 1
ATOM 1558 O O . ASN A 1 208 ? 41.736 29.678 68.304 1.000 22.622 185 ASN AAA O 1
ATOM 1563 N N . PHE A 1 209 ? 40.498 27.851 68.618 1.000 25.476 186 PHE AAA N 1
ATOM 1564 C CA . PHE A 1 209 ? 40.289 28.099 70.054 1.000 27.004 186 PHE AAA CA 1
ATOM 1565 C C . PHE A 1 209 ? 39.804 26.818 70.695 1.000 27.042 186 PHE AAA C 1
ATOM 1566 O O . PHE A 1 209 ? 39.454 25.869 69.936 1.000 27.693 186 PHE AAA O 1
ATOM 1574 N N . VAL A 1 210 ? 39.855 26.823 72.033 1.000 25.292 187 VAL AAA N 1
ATOM 1575 C CA . VAL A 1 210 ? 39.464 25.696 72.919 1.000 26.178 187 VAL AAA CA 1
ATOM 1576 C C . VAL A 1 210 ? 38.223 26.176 73.677 1.000 24.506 187 VAL AAA C 1
ATOM 1577 O O . VAL A 1 210 ? 38.244 27.280 74.178 1.000 24.371 187 VAL AAA O 1
ATOM 1581 N N . TYR A 1 211 ? 37.158 25.394 73.725 1.000 23.976 188 TYR AAA N 1
ATOM 1582 C CA . TYR A 1 211 ? 36.063 25.647 74.681 1.000 24.418 188 TYR AAA CA 1
ATOM 1583 C C . TYR A 1 211 ? 36.219 24.654 75.820 1.000 23.949 188 TYR AAA C 1
ATOM 1584 O O . TYR A 1 211 ? 36.021 23.463 75.604 1.000 24.840 188 TYR AAA O 1
ATOM 1593 N N . PRO A 1 212 ? 36.602 25.131 77.025 1.000 23.624 189 PRO AAA N 1
ATOM 1594 C CA . PRO A 1 212 ? 36.811 24.273 78.182 1.000 21.642 189 PRO AAA CA 1
ATOM 1595 C C . PRO A 1 212 ? 35.537 23.978 78.983 1.000 23.838 189 PRO AAA C 1
ATOM 1596 O O . PRO A 1 212 ? 34.680 24.833 79.078 1.000 23.453 189 PRO AAA O 1
ATOM 1600 N N . ARG A 1 213 ? 35.488 22.764 79.557 1.000 25.181 190 ARG AAA N 1
ATOM 1601 C CA . ARG A 1 213 ? 34.634 22.410 80.705 1.000 24.790 190 ARG AAA CA 1
ATOM 1602 C C . ARG A 1 213 ? 35.275 22.987 81.964 1.000 27.518 190 ARG AAA C 1
ATOM 1603 O O . ARG A 1 213 ? 36.364 22.478 82.382 1.000 26.205 190 ARG AAA O 1
ATOM 1611 N N . ILE A 1 214 ? 34.613 23.966 82.582 1.000 26.850 191 ILE AAA N 1
ATOM 1612 C CA . ILE A 1 214 ? 35.146 24.663 83.781 1.000 27.832 191 ILE AAA CA 1
ATOM 1613 C C . ILE A 1 214 ? 34.381 24.206 85.033 1.000 28.622 191 ILE AAA C 1
ATOM 1614 O O . ILE A 1 214 ? 33.239 23.758 84.948 1.000 30.396 191 ILE AAA O 1
ATOM 1619 N N . GLU A 1 215 ? 35.027 24.259 86.177 1.000 32.200 192 GLU AAA N 1
ATOM 1620 C CA . GLU A 1 215 ? 34.291 24.201 87.457 1.000 38.384 192 GLU AAA CA 1
ATOM 1621 C C . GLU A 1 215 ? 33.479 25.501 87.557 1.000 37.179 192 GLU AAA C 1
ATOM 1622 O O . GLU A 1 215 ? 34.029 26.585 87.306 1.000 41.269 192 GLU AAA O 1
ATOM 1628 N N . THR A 1 216 ? 32.183 25.371 87.779 1.000 35.724 193 THR AAA N 1
ATOM 1629 C CA . THR A 1 216 ? 31.222 26.479 87.806 1.000 36.636 193 THR AAA CA 1
ATOM 1630 C C . THR A 1 216 ? 30.087 26.091 88.742 1.000 43.120 193 THR AAA C 1
ATOM 1631 O O . THR A 1 216 ? 29.680 24.925 88.728 1.000 38.458 193 THR AAA O 1
ATOM 1635 N N . GLU A 1 217 ? 29.669 27.062 89.551 1.000 56.912 194 GLU AAA N 1
ATOM 1636 C CA . GLU A 1 217 ? 28.472 27.058 90.429 1.000 59.459 194 GLU AAA CA 1
ATOM 1637 C C . GLU A 1 217 ? 27.243 26.647 89.589 1.000 61.849 194 GLU AAA C 1
ATOM 1638 O O . GLU A 1 217 ? 26.385 25.953 90.141 1.000 69.968 194 GLU AAA O 1
ATOM 1644 N N . GLN A 1 218 ? 27.162 26.985 88.290 1.000 56.981 195 GLN AAA N 1
ATOM 1645 C CA . GLN A 1 218 ? 25.923 26.731 87.509 1.000 52.824 195 GLN AAA CA 1
ATOM 1646 C C . GLN A 1 218 ? 26.035 25.442 86.713 1.000 51.467 195 GLN AAA C 1
ATOM 1647 O O . GLN A 1 218 ? 27.034 24.727 86.840 1.000 56.909 195 GLN AAA O 1
ATOM 1653 N N . GLU A 1 219 ? 24.995 25.175 85.933 1.000 47.006 196 GLU AAA N 1
ATOM 1654 C CA . GLU A 1 219 ? 24.816 23.943 85.146 1.000 45.986 196 GLU AAA CA 1
ATOM 1655 C C . GLU A 1 219 ? 24.765 24.258 83.649 1.000 38.547 196 GLU AAA C 1
ATOM 1656 O O . GLU A 1 219 ? 24.589 25.435 83.270 1.000 34.375 196 GLU AAA O 1
ATOM 1662 N N . GLY A 1 220 ? 24.782 23.203 82.848 1.000 35.881 197 GLY AAA N 1
ATOM 1663 C CA . GLY A 1 220 ? 24.684 23.290 81.384 1.000 33.712 197 GLY AAA CA 1
ATOM 1664 C C . GLY A 1 220 ? 25.915 23.906 80.734 1.000 28.829 197 GLY AAA C 1
ATOM 1665 O O . GLY A 1 220 ? 25.830 24.251 79.551 1.000 29.595 197 GLY AAA O 1
ATOM 1666 N N . GLN A 1 221 ? 27.044 24.012 81.431 1.000 26.923 198 GLN AAA N 1
ATOM 1667 C CA . GLN A 1 221 ? 28.215 24.712 80.843 1.000 26.226 198 GLN AAA CA 1
ATOM 1668 C C . GLN A 1 221 ? 28.891 23.803 79.802 1.000 24.236 198 GLN AAA C 1
ATOM 1669 O O . GLN A 1 221 ? 29.572 24.359 78.940 1.000 23.381 198 GLN AAA O 1
ATOM 1675 N N . PHE A 1 222 ? 28.778 22.483 79.916 1.000 23.206 199 PHE AAA N 1
ATOM 1676 C CA . PHE A 1 222 ? 29.452 21.541 78.985 1.000 23.335 199 PHE AAA CA 1
ATOM 1677 C C . PHE A 1 222 ? 28.583 20.322 78.711 1.000 23.707 199 PHE AAA C 1
ATOM 1678 O O . PHE A 1 222 ? 28.869 19.235 79.175 1.000 23.618 199 PHE AAA O 1
ATOM 1686 N N . PRO A 1 223 ? 27.525 20.472 77.882 1.000 24.762 200 PRO AAA N 1
ATOM 1687 C CA . PRO A 1 223 ? 26.604 19.381 77.566 1.000 23.719 200 PRO AAA CA 1
ATOM 1688 C C . PRO A 1 223 ? 27.009 18.541 76.335 1.000 24.892 200 PRO AAA C 1
ATOM 1689 O O . PRO A 1 223 ? 26.281 17.617 75.937 1.000 24.917 200 PRO AAA O 1
ATOM 1693 N N . PHE A 1 224 ? 28.181 18.829 75.766 1.000 22.216 201 PHE AAA N 1
ATOM 1694 C CA . PHE A 1 224 ? 28.525 18.421 74.381 1.000 23.995 201 PHE AAA CA 1
ATOM 1695 C C . PHE A 1 224 ? 28.891 16.918 74.271 1.000 25.420 201 PHE AAA C 1
ATOM 1696 O O . PHE A 1 224 ? 28.809 16.409 73.148 1.000 27.919 201 PHE AAA O 1
ATOM 1704 N N . ASN A 1 225 ? 29.278 16.207 75.332 1.000 26.713 202 ASN AAA N 1
ATOM 1705 C CA . ASN A 1 225 ? 29.807 14.823 75.168 1.000 26.725 202 ASN AAA CA 1
ATOM 1706 C C . ASN A 1 225 ? 28.623 13.879 75.119 1.000 26.256 202 ASN AAA C 1
ATOM 1707 O O . ASN A 1 225 ? 28.509 13.081 76.003 1.000 26.817 202 ASN AAA O 1
ATOM 1712 N N . ILE A 1 226 ? 27.760 14.079 74.125 1.000 24.165 203 ILE AAA N 1
ATOM 1713 C CA . ILE A 1 226 ? 26.543 13.292 73.851 1.000 25.226 203 ILE AAA CA 1
ATOM 1714 C C . ILE A 1 226 ? 26.558 13.085 72.346 1.000 24.238 203 ILE AAA C 1
ATOM 1715 O O . ILE A 1 226 ? 27.134 13.883 71.612 1.000 22.851 203 ILE AAA O 1
ATOM 1720 N N . PRO A 1 227 ? 25.896 12.028 71.850 1.000 25.441 204 PRO AAA N 1
ATOM 1721 C CA . PRO A 1 227 ? 25.854 11.777 70.418 1.000 24.724 204 PRO AAA CA 1
ATOM 1722 C C . PRO A 1 227 ? 25.310 12.998 69.666 1.000 23.860 204 PRO AAA C 1
ATOM 1723 O O . PRO A 1 227 ? 24.341 13.599 70.116 1.000 20.969 204 PRO AAA O 1
ATOM 1727 N N . GLN A 1 228 ? 25.907 13.280 68.507 1.000 23.868 205 GLN AAA N 1
ATOM 1728 C CA . GLN A 1 228 ? 25.615 14.463 67.670 1.000 24.694 205 GLN AAA CA 1
ATOM 1729 C C . GLN A 1 228 ? 25.038 13.992 66.337 1.000 25.009 205 GLN AAA C 1
ATOM 1730 O O . GLN A 1 228 ? 25.400 12.873 65.892 1.000 24.720 205 GLN AAA O 1
ATOM 1736 N N . TYR A 1 229 ? 24.208 14.821 65.702 1.000 23.828 206 TYR AAA N 1
ATOM 1737 C CA . TYR A 1 229 ? 23.990 14.752 64.236 1.000 23.884 206 TYR AAA CA 1
ATOM 1738 C C . TYR A 1 229 ? 24.592 16.006 63.593 1.000 24.979 206 TYR AAA C 1
ATOM 1739 O O . TYR A 1 229 ? 24.719 17.068 64.265 1.000 24.759 206 TYR AAA O 1
ATOM 1748 N N . LEU A 1 230 ? 24.950 15.870 62.315 1.000 24.058 207 LEU AAA N 1
ATOM 1749 C CA . LEU A 1 230 ? 25.717 16.868 61.535 1.000 24.016 207 LEU AAA CA 1
ATOM 1750 C C . LEU A 1 230 ? 24.772 17.521 60.539 1.000 23.609 207 LEU AAA C 1
ATOM 1751 O O . LEU A 1 230 ? 23.963 16.802 59.948 1.000 23.666 207 LEU AAA O 1
ATOM 1756 N N . LEU A 1 231 ? 24.825 18.832 60.469 1.000 24.028 208 LEU AAA N 1
ATOM 1757 C CA . LEU A 1 231 ? 24.078 19.694 59.528 1.000 24.666 208 LEU AAA CA 1
ATOM 1758 C C . LEU A 1 231 ? 25.127 20.416 58.680 1.000 24.585 208 LEU AAA C 1
ATOM 1759 O O . LEU A 1 231 ? 26.123 20.973 59.266 1.000 27.465 208 LEU AAA O 1
ATOM 1764 N N . ILE A 1 232 ? 24.873 20.467 57.386 1.000 22.900 209 ILE AAA N 1
ATOM 1765 C CA . ILE A 1 232 ? 25.645 21.235 56.370 1.000 24.119 209 ILE AAA CA 1
ATOM 1766 C C . ILE A 1 232 ? 24.615 21.937 55.495 1.000 24.490 209 ILE AAA C 1
ATOM 1767 O O . ILE A 1 232 ? 23.775 21.215 54.911 1.000 26.602 209 ILE AAA O 1
ATOM 1772 N N . ASP A 1 233 ? 24.588 23.268 55.473 1.000 21.796 210 ASP AAA N 1
ATOM 1773 C CA . ASP A 1 233 ? 23.438 23.912 54.803 1.000 26.107 210 ASP AAA CA 1
ATOM 1774 C C . ASP A 1 233 ? 23.776 25.348 54.462 1.000 25.926 210 ASP AAA C 1
ATOM 1775 O O . ASP A 1 233 ? 24.418 26.031 55.277 1.000 27.840 210 ASP AAA O 1
ATOM 1780 N N . MET A 1 234 ? 23.368 25.735 53.259 1.000 27.330 211 MET AAA N 1
ATOM 1781 C CA . MET A 1 234 ? 23.340 27.126 52.794 1.000 26.467 211 MET AAA CA 1
ATOM 1782 C C . MET A 1 234 ? 22.227 27.828 53.570 1.000 26.722 211 MET AAA C 1
ATOM 1783 O O . MET A 1 234 ? 21.206 27.180 53.946 1.000 25.564 211 MET AAA O 1
ATOM 1788 N N . GLN A 1 235 ? 22.460 29.107 53.815 1.000 23.541 212 GLN AAA N 1
ATOM 1789 C CA . GLN A 1 235 ? 21.600 29.978 54.626 1.000 25.459 212 GLN AAA CA 1
ATOM 1790 C C . GLN A 1 235 ? 21.658 31.349 53.948 1.000 25.471 212 GLN AAA C 1
ATOM 1791 O O . GLN A 1 235 ? 22.763 31.750 53.458 1.000 25.212 212 GLN AAA O 1
ATOM 1797 N N . LEU A 1 236 ? 20.518 32.036 53.917 1.000 28.890 213 LEU AAA N 1
ATOM 1798 C CA . LEU A 1 236 ? 20.400 33.396 53.320 1.000 33.052 213 LEU AAA CA 1
ATOM 1799 C C . LEU A 1 236 ? 19.560 34.304 54.229 1.000 31.471 213 LEU AAA C 1
ATOM 1800 O O . LEU A 1 236 ? 18.397 33.934 54.525 1.000 32.559 213 LEU AAA O 1
ATOM 1805 N N . GLY A 1 237 ? 20.152 35.415 54.683 1.000 32.306 214 GLY AAA N 1
ATOM 1806 C CA . GLY A 1 237 ? 19.482 36.454 55.491 1.000 35.445 214 GLY AAA CA 1
ATOM 1807 C C . GLY A 1 237 ? 19.297 36.092 56.963 1.000 35.348 214 GLY AAA C 1
ATOM 1808 O O . GLY A 1 237 ? 19.366 34.897 57.350 1.000 31.795 214 GLY AAA O 1
ATOM 1809 N N . GLY A 1 238 ? 19.012 37.123 57.757 1.000 32.439 215 GLY AAA N 1
ATOM 1810 C CA . GLY A 1 238 ? 18.787 37.059 59.211 1.000 32.086 215 GLY AAA CA 1
ATOM 1811 C C . GLY A 1 238 ? 19.403 38.279 59.868 1.000 36.671 215 GLY AAA C 1
ATOM 1812 O O . GLY A 1 238 ? 20.059 39.087 59.166 1.000 32.723 215 GLY AAA O 1
ATOM 1813 N N . SER A 1 239 ? 19.223 38.422 61.178 1.000 38.247 216 SER AAA N 1
ATOM 1814 C CA . SER A 1 239 ? 19.602 39.670 61.873 1.000 41.603 216 SER AAA CA 1
ATOM 1815 C C . SER A 1 239 ? 21.120 39.721 61.912 1.000 38.241 216 SER AAA C 1
ATOM 1816 O O . SER A 1 239 ? 21.650 40.810 61.790 1.000 37.363 216 SER AAA O 1
ATOM 1819 N N . TRP A 1 240 ? 21.785 38.574 62.034 1.000 37.661 217 TRP AAA N 1
ATOM 1820 C CA . TRP A 1 240 ? 23.265 38.519 62.161 1.000 35.713 217 TRP AAA CA 1
ATOM 1821 C C . TRP A 1 240 ? 23.935 38.879 60.823 1.000 37.155 217 TRP AAA C 1
ATOM 1822 O O . TRP A 1 240 ? 24.828 39.750 60.790 1.000 37.835 217 TRP AAA O 1
ATOM 1833 N N . VAL A 1 241 ? 23.537 38.245 59.734 1.000 35.690 218 VAL AAA N 1
ATOM 1834 C CA . VAL A 1 241 ? 24.297 38.382 58.454 1.000 35.639 218 VAL AAA CA 1
ATOM 1835 C C . VAL A 1 241 ? 23.906 39.684 57.745 1.000 34.103 218 VAL AAA C 1
ATOM 1836 O O . VAL A 1 241 ? 24.748 40.234 57.029 1.000 36.025 218 VAL AAA O 1
ATOM 1840 N N . GLY A 1 242 ? 22.685 40.172 57.956 1.000 35.793 219 GLY AAA N 1
ATOM 1841 C CA . GLY A 1 242 ? 22.215 41.416 57.319 1.000 33.591 219 GLY AAA CA 1
ATOM 1842 C C . GLY A 1 242 ? 21.402 41.077 56.088 1.000 35.762 219 GLY AAA C 1
ATOM 1843 O O . GLY A 1 242 ? 21.001 39.885 55.923 1.000 34.776 219 GLY AAA O 1
ATOM 1844 N N . THR A 1 243 ? 21.156 42.059 55.234 1.000 36.707 220 THR AAA N 1
ATOM 1845 C CA . THR A 1 243 ? 20.189 41.899 54.119 1.000 40.802 220 THR AAA CA 1
ATOM 1846 C C . THR A 1 243 ? 20.846 41.097 53.000 1.000 36.638 220 THR AAA C 1
ATOM 1847 O O . THR A 1 243 ? 22.056 41.206 52.786 1.000 40.314 220 THR AAA O 1
ATOM 1851 N N . VAL A 1 244 ? 20.040 40.359 52.264 1.000 39.891 221 VAL AAA N 1
ATOM 1852 C CA . VAL A 1 244 ? 20.475 39.667 51.019 1.000 40.777 221 VAL AAA CA 1
ATOM 1853 C C . VAL A 1 244 ? 20.497 40.655 49.840 1.000 39.711 221 VAL AAA C 1
ATOM 1854 O O . VAL A 1 244 ? 19.513 41.374 49.668 1.000 37.688 221 VAL AAA O 1
ATOM 1858 N N . ASP A 1 245 ? 21.537 40.589 49.007 1.000 40.360 222 ASP AAA N 1
ATOM 1859 C CA . ASP A 1 245 ? 21.586 41.237 47.673 1.000 39.606 222 ASP AAA CA 1
ATOM 1860 C C . ASP A 1 245 ? 21.326 40.196 46.588 1.000 40.033 222 ASP AAA C 1
ATOM 1861 O O . ASP A 1 245 ? 22.209 39.418 46.236 1.000 38.904 222 ASP AAA O 1
ATOM 1866 N N . PRO A 1 246 ? 20.117 40.180 45.992 1.000 41.026 223 PRO AAA N 1
ATOM 1867 C CA . PRO A 1 246 ? 19.728 39.111 45.086 1.000 36.988 223 PRO AAA CA 1
ATOM 1868 C C . PRO A 1 246 ? 20.685 39.091 43.896 1.000 34.893 223 PRO AAA C 1
ATOM 1869 O O . PRO A 1 246 ? 20.839 38.057 43.315 1.000 34.141 223 PRO AAA O 1
ATOM 1873 N N . ALA A 1 247 ? 21.348 40.212 43.606 1.000 34.928 224 ALA AAA N 1
ATOM 1874 C CA . ALA A 1 247 ? 22.345 40.317 42.512 1.000 35.718 224 ALA AAA CA 1
ATOM 1875 C C . ALA A 1 247 ? 23.493 39.326 42.718 1.000 35.546 224 ALA AAA C 1
ATOM 1876 O O . ALA A 1 247 ? 24.202 39.058 41.747 1.000 37.337 224 ALA AAA O 1
ATOM 1878 N N . ASP A 1 248 ? 23.723 38.880 43.951 1.000 38.009 225 ASP AAA N 1
ATOM 1879 C CA . ASP A 1 248 ? 24.821 37.947 44.326 1.000 34.425 225 ASP AAA CA 1
ATOM 1880 C C . ASP A 1 248 ? 24.326 36.502 44.263 1.000 35.991 225 ASP AAA C 1
ATOM 1881 O O . ASP A 1 248 ? 25.122 35.588 44.634 1.000 32.894 225 ASP AAA O 1
ATOM 1886 N N . LEU A 1 249 ? 23.079 36.285 43.822 1.000 33.711 226 LEU AAA N 1
ATOM 1887 C CA . LEU A 1 249 ? 22.513 34.922 43.679 1.000 35.210 226 LEU AAA CA 1
ATOM 1888 C C . LEU A 1 249 ? 22.428 34.538 42.202 1.000 37.353 226 LEU AAA C 1
ATOM 1889 O O . LEU A 1 249 ? 22.371 35.398 41.335 1.000 38.301 226 LEU AAA O 1
ATOM 1894 N N . PRO A 1 250 ? 22.422 33.221 41.889 1.000 36.491 227 PRO AAA N 1
ATOM 1895 C CA . PRO A 1 250 ? 22.491 32.170 42.910 1.000 32.087 227 PRO AAA CA 1
ATOM 1896 C C . PRO A 1 250 ? 23.901 32.037 43.511 1.000 33.499 227 PRO AAA C 1
ATOM 1897 O O . PRO A 1 250 ? 24.861 32.559 42.959 1.000 30.822 227 PRO AAA O 1
ATOM 1901 N N . VAL A 1 251 ? 23.992 31.399 44.679 1.000 34.195 228 VAL AAA N 1
ATOM 1902 C CA . VAL A 1 251 ? 25.281 31.180 45.383 1.000 29.845 228 VAL AAA CA 1
ATOM 1903 C C . VAL A 1 251 ? 25.355 29.709 45.782 1.000 29.400 228 VAL AAA C 1
ATOM 1904 O O . VAL A 1 251 ? 24.284 29.092 46.043 1.000 28.764 228 VAL AAA O 1
ATOM 1908 N N . GLU A 1 252 ? 26.568 29.159 45.761 1.000 29.447 229 GLU AAA N 1
ATOM 1909 C CA . GLU A 1 252 ? 26.814 27.749 46.146 1.000 30.742 229 GLU AAA CA 1
ATOM 1910 C C . GLU A 1 252 ? 27.857 27.647 47.259 1.000 28.114 229 GLU AAA C 1
ATOM 1911 O O . GLU A 1 252 ? 28.644 28.583 47.454 1.000 26.818 229 GLU AAA O 1
ATOM 1917 N N . MET A 1 253 ? 27.796 26.534 47.978 1.000 27.259 230 MET AAA N 1
ATOM 1918 C CA . MET A 1 253 ? 28.917 25.989 48.775 1.000 31.180 230 MET AAA CA 1
ATOM 1919 C C . MET A 1 253 ? 29.147 24.611 48.185 1.000 28.603 230 MET AAA C 1
ATOM 1920 O O . MET A 1 253 ? 28.156 23.979 47.781 1.000 27.709 230 MET AAA O 1
ATOM 1925 N N . GLU A 1 254 ? 30.407 24.236 48.048 1.000 29.681 231 GLU AAA N 1
ATOM 1926 C CA . GLU A 1 254 ? 30.827 22.928 47.485 1.000 30.844 231 GLU AAA CA 1
ATOM 1927 C C . GLU A 1 254 ? 31.469 22.136 48.606 1.000 28.620 231 GLU AAA C 1
ATOM 1928 O O . GLU A 1 254 ? 32.374 22.671 49.282 1.000 25.005 231 GLU AAA O 1
ATOM 1934 N N . VAL A 1 255 ? 31.034 20.901 48.760 1.000 28.592 232 VAL AAA N 1
ATOM 1935 C CA . VAL A 1 255 ? 31.565 20.012 49.815 1.000 29.862 232 VAL AAA CA 1
ATOM 1936 C C . VAL A 1 255 ? 32.233 18.808 49.156 1.000 32.151 232 VAL AAA C 1
ATOM 1937 O O . VAL A 1 255 ? 31.542 17.983 48.515 1.000 31.104 232 VAL AAA O 1
ATOM 1941 N N . ASP A 1 256 ? 33.539 18.723 49.374 1.000 32.019 233 ASP AAA N 1
ATOM 1942 C CA . ASP A 1 256 ? 34.413 17.623 48.913 1.000 31.710 233 ASP AAA CA 1
ATOM 1943 C C . ASP A 1 256 ? 34.158 16.377 49.758 1.000 28.549 233 ASP AAA C 1
ATOM 1944 O O . ASP A 1 256 ? 33.984 15.285 49.150 1.000 27.649 233 ASP AAA O 1
ATOM 1949 N N . TRP A 1 257 ? 34.170 16.496 51.100 1.000 29.384 234 TRP AAA N 1
ATOM 1950 C CA . TRP A 1 257 ? 34.010 15.303 51.986 1.000 28.141 234 TRP AAA CA 1
ATOM 1951 C C . TRP A 1 257 ? 33.715 15.674 53.439 1.000 25.557 234 TRP AAA C 1
ATOM 1952 O O . TRP A 1 257 ? 33.958 16.819 53.868 1.000 23.296 234 TRP AAA O 1
ATOM 1963 N N . VAL A 1 258 ? 33.257 14.661 54.173 1.000 26.685 235 VAL AAA N 1
ATOM 1964 C CA . VAL A 1 258 ? 33.143 14.669 55.648 1.000 26.242 235 VAL AAA CA 1
ATOM 1965 C C . VAL A 1 258 ? 33.982 13.514 56.132 1.000 26.929 235 VAL AAA C 1
ATOM 1966 O O . VAL A 1 258 ? 33.788 12.413 55.592 1.000 26.972 235 VAL AAA O 1
ATOM 1970 N N . ARG A 1 259 ? 34.825 13.750 57.138 1.000 26.901 236 ARG AAA N 1
ATOM 1971 C CA . ARG A 1 259 ? 35.613 12.654 57.767 1.000 26.862 236 ARG AAA CA 1
ATOM 1972 C C . ARG A 1 259 ? 35.414 12.698 59.271 1.000 26.927 236 ARG AAA C 1
ATOM 1973 O O . ARG A 1 259 ? 35.349 13.776 59.848 1.000 25.918 236 ARG AAA O 1
ATOM 1981 N N . HIS A 1 260 ? 35.281 11.509 59.841 1.000 27.740 237 HIS AAA N 1
ATOM 1982 C CA . HIS A 1 260 ? 35.094 11.291 61.280 1.000 24.937 237 HIS AAA CA 1
ATOM 1983 C C . HIS A 1 260 ? 36.231 10.400 61.739 1.000 26.171 237 HIS AAA C 1
ATOM 1984 O O . HIS A 1 260 ? 36.387 9.325 61.172 1.000 26.064 237 HIS AAA O 1
ATOM 1991 N N . TYR A 1 261 ? 37.025 10.885 62.690 1.000 25.433 238 TYR AAA N 1
ATOM 1992 C CA . TYR A 1 261 ? 38.118 10.125 63.330 1.000 27.881 238 TYR AAA CA 1
ATOM 1993 C C . TYR A 1 261 ? 37.801 9.891 64.811 1.000 31.009 238 TYR AAA C 1
ATOM 1994 O O . TYR A 1 261 ? 37.026 10.682 65.435 1.000 28.395 238 TYR AAA O 1
ATOM 2003 N N . GLN A 1 262 ? 38.433 8.860 65.373 1.000 28.316 239 GLN AAA N 1
ATOM 2004 C CA . GLN A 1 262 ? 38.484 8.621 66.830 1.000 30.592 239 GLN AAA CA 1
ATOM 2005 C C . GLN A 1 262 ? 39.949 8.438 67.225 1.000 33.173 239 GLN AAA C 1
ATOM 2006 O O . GLN A 1 262 ? 40.705 7.824 66.452 1.000 37.900 239 GLN AAA O 1
ATOM 2012 N N . TRP A 1 263 ? 40.353 9.015 68.349 1.000 34.361 240 TRP AAA N 1
ATOM 2013 C CA . TRP A 1 263 ? 41.686 8.769 68.953 1.000 33.045 240 TRP AAA CA 1
ATOM 2014 C C . TRP A 1 263 ? 41.678 7.396 69.624 1.000 29.507 240 TRP AAA C 1
ATOM 2015 O O . TRP A 1 263 ? 40.983 7.266 70.648 1.000 32.110 240 TRP AAA O 1
ATOM 2026 N N . LYS A 1 264 ? 42.369 6.406 69.062 1.000 30.079 241 LYS AAA N 1
ATOM 2027 C CA . LYS A 1 264 ? 42.417 5.044 69.676 1.000 31.963 241 LYS AAA CA 1
ATOM 2028 C C . LYS A 1 264 ? 43.571 4.252 69.074 1.000 34.647 241 LYS AAA C 1
ATOM 2029 O O . LYS A 1 264 ? 44.408 4.770 68.310 1.000 37.463 241 LYS AAA O 1
#

Nearest PDB structures (foldseek):
  6t2r-assembly1_AAA  TM=1.004E+00  e=1.272E-54  Bacteroides caccae
  7wwc-assembly1_A  TM=8.707E-01  e=1.918E-22  Pedobacter sp.
  3b00-assembly2_B  TM=8.786E-01  e=2.139E-22  Thermotoga maritima MSB8
  4dfs-assembly2_B  TM=8.600E-01  e=2.929E-21  Thermotoga petrophila RKU-1
  8va4-assembly1_A  TM=8.411E-01  e=6.919E-20  metagenome